Protein AF-A0A7C1Z0Y9-F1 (afdb_monomer)

Nearest PDB structures (foldseek):
  7t2r-assembly1_E  TM=9.359E-01  e=1.309E-14  Acetomicrobium mobile
  5xfa-assembly1_C  TM=9.443E-01  e=2.206E-13  Hydrogenophilus thermoluteolus
  5odi-assembly1_E  TM=5.788E-01  e=9.845E-19  Methanothermococcus thermolithotrophicus DSM 2095
  2jcg-assembly1_A-2  TM=4.518E-01  e=1.278E+00  Priestia megaterium
  7e5w-assembly2_C  TM=3.798E-01  e=9.861E+00  Staphylococcus aureus subsp. aureus N315

Sequence (345 aa):
MPIKVAFMQLSSCWGCHQSLLNAHLDLLPILQELDIVYWPAVVDLKRKSLEERKKGEILVGFLEGVARTKQDTENIKLMREKCSIIVAIGACSCYGSVAGLANLYDMEELIKRKFFEAESITTEDPKKPDVNLPDFEEFIVNVKNIVDVDVFIPGCPPTTNNIIAAITYLLTLVGEGPKSLNKEKTVCNSCNLNAEGCFLDSGSLCYGSVTAAGCTTMCPNDGDYCYGCFKPTNKLGEKTEKLKEIINTIALLSPDQAASLQHFLDLYLGVSNITNFYFRGDLIQRLAYEPNSFNLKEIQTDQGLRFALEVSPTGIESLDDLIGSILYLLKDDPNFKYSLSLIHI

Radius of gyration: 24.49 Å; Cα contacts (8 Å, |Δi|>4): 601; chains: 1; bounding box: 60×45×79 Å

Structure (mmCIF, N/CA/C/O backbone):
data_AF-A0A7C1Z0Y9-F1
#
_entry.id   AF-A0A7C1Z0Y9-F1
#
loop_
_atom_site.group_PDB
_atom_site.id
_atom_site.type_symbol
_atom_site.label_atom_id
_atom_site.label_alt_id
_atom_site.label_comp_id
_atom_site.label_asym_id
_atom_site.label_entity_id
_atom_site.label_seq_id
_atom_site.pdbx_PDB_ins_code
_atom_site.Cartn_x
_atom_site.Cartn_y
_atom_site.Cartn_z
_atom_site.occupancy
_atom_site.B_iso_or_equiv
_atom_site.auth_seq_id
_atom_site.auth_comp_id
_atom_site.auth_asym_id
_atom_site.auth_atom_id
_atom_site.pdbx_PDB_model_num
ATOM 1 N N . MET A 1 1 ? -4.294 -18.044 6.703 1.00 64.31 1 MET A N 1
ATOM 2 C CA . MET A 1 1 ? -4.158 -18.475 5.293 1.00 64.31 1 MET A CA 1
ATOM 3 C C . MET A 1 1 ? -3.088 -17.604 4.668 1.00 64.31 1 MET A C 1
ATOM 5 O O . MET A 1 1 ? -3.102 -16.420 4.992 1.00 64.31 1 MET A O 1
ATOM 9 N N . PRO A 1 2 ? -2.197 -18.154 3.828 1.00 81.69 2 PRO A N 1
ATOM 10 C CA . PRO A 1 2 ? -1.176 -17.364 3.149 1.00 81.69 2 PRO A CA 1
ATOM 11 C C . PRO A 1 2 ? -1.809 -16.252 2.310 1.00 81.69 2 PRO A C 1
ATOM 13 O O . PRO A 1 2 ? -2.884 -16.424 1.727 1.00 81.69 2 PRO A O 1
ATOM 16 N N . ILE A 1 3 ? -1.153 -15.102 2.279 1.00 88.25 3 ILE A N 1
ATOM 17 C CA . ILE A 1 3 ? -1.644 -13.884 1.646 1.00 88.25 3 ILE A CA 1
ATOM 18 C C . ILE A 1 3 ? -1.184 -13.851 0.192 1.00 88.25 3 ILE A C 1
ATOM 20 O O . ILE A 1 3 ? 0.010 -13.918 -0.089 1.00 88.25 3 ILE A O 1
ATOM 24 N N . LYS A 1 4 ? -2.134 -13.723 -0.741 1.00 93.00 4 LYS A N 1
ATOM 25 C CA . LYS A 1 4 ? -1.836 -13.632 -2.175 1.00 93.00 4 LYS A CA 1
ATOM 26 C C . LYS A 1 4 ? -1.079 -12.352 -2.498 1.00 93.00 4 LYS A C 1
ATOM 28 O O . LYS A 1 4 ? -1.623 -11.258 -2.316 1.00 93.00 4 LYS A O 1
ATOM 33 N N . VAL A 1 5 ? 0.121 -12.497 -3.053 1.00 95.12 5 VAL A N 1
ATOM 34 C CA . VAL A 1 5 ? 0.982 -11.378 -3.449 1.00 95.12 5 VAL A CA 1
ATOM 35 C C . VAL A 1 5 ? 1.526 -11.519 -4.864 1.00 95.12 5 VAL A C 1
ATOM 37 O O . VAL A 1 5 ? 1.796 -12.620 -5.344 1.00 95.12 5 VAL A O 1
ATOM 40 N N . ALA A 1 6 ? 1.719 -10.382 -5.526 1.00 97.12 6 ALA A N 1
ATOM 41 C CA . ALA A 1 6 ? 2.337 -10.302 -6.844 1.00 97.12 6 ALA A CA 1
ATOM 42 C C . ALA A 1 6 ? 3.507 -9.318 -6.842 1.00 97.12 6 ALA A C 1
ATOM 44 O O . ALA A 1 6 ? 3.409 -8.233 -6.284 1.00 97.12 6 ALA A O 1
ATOM 45 N N . PHE A 1 7 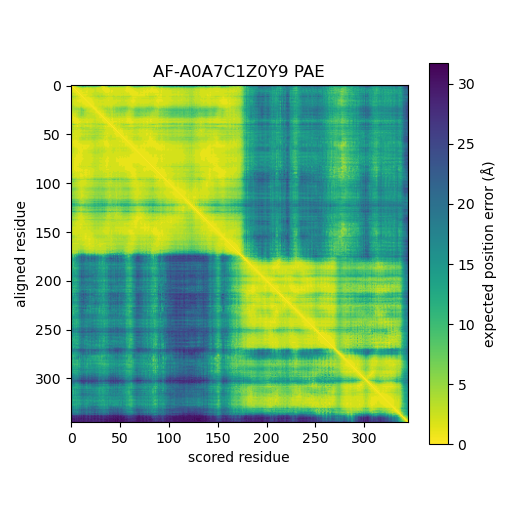? 4.590 -9.675 -7.517 1.00 96.94 7 PHE A N 1
ATOM 46 C CA . PHE A 1 7 ? 5.781 -8.866 -7.729 1.00 96.94 7 PHE A CA 1
ATOM 47 C C . PHE A 1 7 ? 5.953 -8.630 -9.229 1.00 96.94 7 PHE A C 1
ATOM 49 O O . PHE A 1 7 ? 6.114 -9.570 -10.012 1.00 96.94 7 PHE A O 1
ATOM 56 N N . MET A 1 8 ? 5.898 -7.367 -9.638 1.00 97.62 8 MET A N 1
ATOM 57 C CA . MET A 1 8 ? 6.051 -6.947 -11.025 1.00 97.62 8 MET A CA 1
ATOM 58 C C . MET A 1 8 ? 7.336 -6.140 -11.175 1.00 97.62 8 MET A C 1
ATOM 60 O O . MET A 1 8 ? 7.520 -5.097 -10.544 1.00 97.62 8 MET A O 1
ATOM 64 N N . GLN A 1 9 ? 8.197 -6.612 -12.069 1.00 96.38 9 GLN A N 1
ATOM 65 C CA . GLN A 1 9 ? 9.309 -5.838 -12.593 1.00 96.38 9 GLN A CA 1
ATOM 66 C C . GLN A 1 9 ? 8.828 -5.044 -13.812 1.00 96.38 9 GLN A C 1
ATOM 68 O O . GLN A 1 9 ? 8.304 -5.624 -14.762 1.00 96.38 9 GLN A O 1
ATOM 73 N N . LEU A 1 10 ? 9.022 -3.730 -13.771 1.00 97.06 10 LEU A N 1
ATOM 74 C CA . LEU A 1 10 ? 8.855 -2.827 -14.908 1.00 97.06 10 LEU A CA 1
ATOM 75 C C . LEU A 1 10 ? 10.236 -2.532 -15.516 1.00 97.06 10 LEU A C 1
ATOM 77 O O . LEU A 1 10 ? 11.186 -3.302 -15.354 1.00 97.06 10 LEU A O 1
ATOM 81 N N . SER A 1 11 ? 10.405 -1.376 -16.149 1.00 96.50 11 SER A N 1
ATOM 82 C CA . SER A 1 11 ? 11.734 -0.887 -16.506 1.00 96.50 11 SER A CA 1
ATOM 83 C C . SER A 1 11 ? 12.536 -0.531 -15.248 1.00 96.50 11 SER A C 1
ATOM 85 O O . SER A 1 11 ? 12.323 0.506 -14.611 1.00 96.50 11 SER A O 1
ATOM 87 N N . SER A 1 12 ? 13.449 -1.427 -14.865 1.00 95.25 12 SER A N 1
ATOM 88 C CA . SER A 1 12 ? 14.257 -1.343 -13.644 1.00 95.25 12 SER A CA 1
ATOM 89 C C . SER A 1 12 ? 15.570 -2.137 -13.746 1.00 95.25 12 SER A C 1
ATOM 91 O O . SER A 1 12 ? 15.843 -2.786 -14.755 1.00 95.25 12 SER A O 1
ATOM 93 N N . CYS A 1 13 ? 16.389 -2.092 -12.687 1.00 95.88 13 CYS A N 1
ATOM 94 C CA . CYS A 1 13 ? 17.637 -2.856 -12.561 1.00 95.88 13 CYS A CA 1
ATOM 95 C C . CYS A 1 13 ? 17.508 -4.159 -11.747 1.00 95.88 13 CYS A C 1
ATOM 97 O O . CYS A 1 13 ? 18.520 -4.808 -11.498 1.00 95.88 13 CYS A O 1
ATOM 99 N N . TRP A 1 14 ? 16.302 -4.520 -11.295 1.00 95.69 14 TRP A N 1
ATOM 100 C CA . TRP A 1 14 ? 16.011 -5.663 -10.410 1.00 95.69 14 TRP A CA 1
ATOM 101 C C . TRP A 1 14 ? 16.614 -5.585 -8.993 1.00 95.69 14 TRP A C 1
ATOM 103 O O . TRP A 1 14 ? 16.522 -6.520 -8.196 1.00 95.69 14 TRP A O 1
ATOM 113 N N . GLY A 1 15 ? 17.220 -4.450 -8.634 1.00 96.38 15 GLY A N 1
ATOM 114 C CA . GLY A 1 15 ? 17.906 -4.287 -7.354 1.00 96.38 15 GLY A CA 1
ATOM 115 C C . GLY A 1 15 ? 16.990 -4.422 -6.134 1.00 96.38 15 GLY A C 1
ATOM 116 O O . GLY A 1 15 ? 17.452 -4.860 -5.081 1.00 96.38 15 GLY A O 1
ATOM 117 N N . CYS A 1 16 ? 15.700 -4.079 -6.241 1.00 95.38 16 CYS A N 1
ATOM 118 C CA . CYS A 1 16 ? 14.789 -4.149 -5.093 1.00 95.38 16 CYS A CA 1
ATOM 119 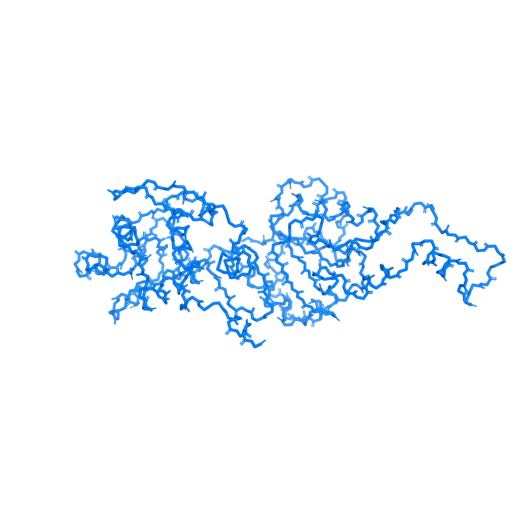C C . CYS A 1 16 ? 14.368 -5.594 -4.811 1.00 95.38 16 CYS A C 1
ATOM 121 O O . CYS A 1 16 ? 14.394 -6.016 -3.655 1.00 95.38 16 CYS A O 1
ATOM 123 N N . HIS A 1 17 ? 14.087 -6.375 -5.858 1.00 95.31 17 HIS A N 1
ATOM 124 C CA . HIS A 1 17 ? 13.890 -7.820 -5.737 1.00 95.31 17 HIS A CA 1
ATOM 125 C C . HIS A 1 17 ? 15.143 -8.523 -5.185 1.00 95.31 17 HIS A C 1
ATOM 127 O O . HIS A 1 17 ? 15.023 -9.342 -4.275 1.00 95.31 17 HIS A O 1
ATOM 133 N N . GLN A 1 18 ? 16.349 -8.164 -5.648 1.00 95.62 18 GLN A N 1
ATOM 134 C CA . GLN A 1 18 ? 17.591 -8.715 -5.083 1.00 95.62 18 GLN A CA 1
ATOM 135 C C . GLN A 1 18 ? 17.749 -8.366 -3.597 1.00 95.62 18 GLN A C 1
ATOM 137 O O . GLN A 1 18 ? 18.142 -9.217 -2.805 1.00 95.62 18 GLN A O 1
ATOM 142 N N . SER A 1 19 ? 17.420 -7.135 -3.197 1.00 94.06 19 SER A N 1
ATOM 143 C CA . SER A 1 19 ? 17.488 -6.721 -1.791 1.00 94.06 19 SER A CA 1
ATOM 144 C C . SER A 1 19 ? 16.532 -7.517 -0.892 1.00 94.06 19 SER A C 1
ATOM 146 O O . SER A 1 19 ? 16.905 -7.870 0.227 1.00 94.06 19 SER A O 1
ATOM 148 N N . LEU A 1 20 ? 15.343 -7.880 -1.390 1.00 91.88 20 LEU A N 1
ATOM 149 C CA . LEU A 1 20 ? 14.441 -8.808 -0.698 1.00 91.88 20 LEU A CA 1
ATOM 150 C C . LEU A 1 20 ? 15.075 -10.201 -0.542 1.00 91.88 20 LEU A C 1
ATOM 152 O O . LEU A 1 20 ? 15.057 -10.767 0.547 1.00 91.88 20 LEU A O 1
ATOM 156 N N . LEU A 1 21 ? 15.682 -10.740 -1.601 1.00 92.12 21 LEU A N 1
ATOM 157 C CA . LEU A 1 21 ? 16.326 -12.061 -1.570 1.00 92.12 21 LEU A CA 1
ATOM 158 C C . LEU A 1 21 ? 17.603 -12.105 -0.712 1.00 92.12 21 LEU A C 1
ATOM 160 O O . LEU A 1 21 ? 17.963 -13.166 -0.200 1.00 92.12 21 LEU A O 1
ATOM 164 N N . ASN A 1 22 ? 18.255 -10.961 -0.491 1.00 92.75 22 ASN A N 1
ATOM 165 C CA . ASN A 1 22 ? 19.389 -10.833 0.430 1.00 92.75 22 ASN A CA 1
ATOM 166 C C . ASN A 1 22 ? 19.005 -11.057 1.905 1.00 92.75 22 ASN A C 1
ATOM 168 O O . ASN A 1 22 ? 19.892 -11.142 2.748 1.00 92.75 22 ASN A O 1
ATOM 172 N N . ALA A 1 23 ? 17.714 -11.201 2.233 1.00 87.88 23 ALA A N 1
ATOM 173 C CA . ALA A 1 23 ? 17.291 -11.693 3.548 1.00 87.88 23 ALA A CA 1
ATOM 174 C C . ALA A 1 23 ? 17.696 -13.159 3.783 1.00 87.88 23 ALA A C 1
ATOM 176 O O . ALA A 1 23 ? 17.695 -13.620 4.920 1.00 87.88 23 ALA A O 1
ATOM 177 N N . HIS A 1 24 ? 18.073 -13.900 2.735 1.00 89.69 24 HIS A N 1
ATOM 178 C CA . HIS A 1 24 ? 18.555 -15.275 2.842 1.00 89.69 24 HIS A CA 1
ATOM 179 C C . HIS A 1 24 ? 17.603 -16.158 3.674 1.00 89.69 24 HIS A C 1
ATOM 181 O O . HIS A 1 24 ? 16.448 -16.349 3.296 1.00 89.69 24 HIS A O 1
ATOM 187 N N . LEU A 1 25 ? 18.071 -16.705 4.799 1.00 86.19 25 LEU A N 1
ATOM 188 C CA . LEU A 1 25 ? 17.276 -17.570 5.673 1.00 86.19 25 LEU A CA 1
ATOM 189 C C . LEU A 1 25 ? 16.208 -16.801 6.463 1.00 86.19 25 LEU A C 1
ATOM 191 O O . LEU A 1 25 ? 15.177 -17.385 6.792 1.00 86.19 25 LEU A O 1
ATOM 195 N N . ASP A 1 26 ? 16.398 -15.499 6.687 1.00 79.12 26 ASP A N 1
ATOM 196 C CA . ASP A 1 26 ? 15.429 -14.647 7.388 1.00 79.12 26 ASP A CA 1
ATOM 197 C C . ASP A 1 26 ? 14.166 -14.401 6.547 1.00 79.12 26 ASP A C 1
ATOM 199 O O . ASP A 1 26 ? 13.144 -13.952 7.062 1.00 79.12 26 ASP A O 1
ATOM 203 N N . LEU A 1 27 ? 14.202 -14.744 5.253 1.00 85.88 27 LEU A N 1
ATOM 204 C CA . LEU A 1 27 ? 13.042 -14.688 4.368 1.00 85.88 27 LEU A CA 1
ATOM 205 C C . LEU A 1 27 ? 12.089 -15.882 4.566 1.00 85.88 27 LEU A C 1
ATOM 207 O O . LEU A 1 27 ? 10.902 -15.772 4.262 1.00 85.88 27 LEU A O 1
ATOM 211 N N . LEU A 1 28 ? 12.575 -17.017 5.091 1.00 84.81 28 LEU A N 1
ATOM 212 C CA . LEU A 1 28 ? 11.791 -18.255 5.211 1.00 84.81 28 LEU A CA 1
ATOM 213 C C . LEU A 1 28 ? 10.499 -18.101 6.030 1.00 84.81 28 LEU A C 1
ATOM 215 O O . LEU A 1 28 ? 9.468 -18.583 5.556 1.00 84.81 28 LEU A O 1
ATOM 219 N N . PRO A 1 29 ? 10.495 -17.433 7.204 1.00 80.88 29 PRO A N 1
ATOM 220 C CA . PRO A 1 29 ? 9.266 -17.244 7.975 1.00 80.88 29 PRO A CA 1
ATOM 221 C C . PRO A 1 29 ? 8.223 -16.417 7.218 1.00 80.88 29 PRO A C 1
ATOM 223 O O . PRO A 1 29 ? 7.031 -16.647 7.365 1.00 80.88 29 PRO A O 1
ATOM 226 N N . ILE A 1 30 ? 8.666 -15.480 6.379 1.00 82.62 30 ILE A N 1
ATOM 227 C CA . ILE A 1 30 ? 7.781 -14.586 5.628 1.00 82.62 30 ILE A CA 1
ATOM 228 C C . ILE A 1 30 ? 7.205 -15.306 4.415 1.00 82.62 30 ILE A C 1
ATOM 230 O O . ILE A 1 30 ? 6.014 -15.191 4.155 1.00 82.62 30 ILE A O 1
ATOM 234 N N . LEU A 1 31 ? 8.010 -16.095 3.696 1.00 85.50 31 LEU A N 1
ATOM 235 C CA . LEU A 1 31 ? 7.537 -16.842 2.524 1.00 85.50 31 LEU A CA 1
ATOM 236 C C . LEU A 1 31 ? 6.402 -17.810 2.860 1.00 85.50 31 LEU A C 1
ATOM 238 O O . LEU A 1 31 ? 5.538 -18.029 2.021 1.00 85.50 31 LEU A O 1
ATOM 242 N N . GLN A 1 32 ? 6.376 -18.364 4.074 1.00 85.50 32 GLN A N 1
ATOM 243 C CA . GLN A 1 32 ? 5.287 -19.243 4.518 1.00 85.50 32 GLN A CA 1
ATOM 244 C C . GLN A 1 32 ? 3.946 -18.508 4.655 1.00 85.50 32 GLN A C 1
ATOM 246 O O . GLN A 1 32 ? 2.888 -19.115 4.489 1.00 85.50 32 GLN A O 1
ATOM 251 N N . GLU A 1 33 ? 3.990 -17.202 4.910 1.00 85.50 33 GLU A N 1
ATOM 252 C CA . GLU A 1 33 ? 2.810 -16.346 5.020 1.00 85.50 33 GLU A CA 1
ATOM 253 C C . GLU A 1 33 ? 2.372 -15.771 3.663 1.00 85.50 33 GLU A C 1
ATOM 255 O O . GLU A 1 33 ? 1.321 -15.135 3.582 1.00 85.50 33 GLU A O 1
ATOM 260 N N . LEU A 1 34 ? 3.135 -15.997 2.585 1.00 89.00 34 LEU A N 1
ATOM 261 C CA . LEU A 1 34 ? 2.890 -15.439 1.254 1.00 89.00 34 LEU A CA 1
ATOM 262 C C . LEU A 1 34 ? 2.516 -16.524 0.234 1.00 89.00 34 LEU A C 1
ATOM 264 O O . LEU A 1 34 ? 3.273 -17.455 -0.023 1.00 89.00 34 LEU A O 1
ATOM 268 N N . ASP A 1 35 ? 1.376 -16.352 -0.431 1.00 92.69 35 ASP A N 1
ATOM 269 C CA . ASP A 1 35 ? 1.037 -17.060 -1.670 1.00 92.69 35 ASP A CA 1
ATOM 270 C C . ASP A 1 35 ? 1.506 -16.211 -2.864 1.00 92.69 35 ASP A C 1
ATOM 272 O O . ASP A 1 35 ? 0.834 -15.265 -3.284 1.00 92.69 35 ASP A O 1
ATOM 276 N N . ILE A 1 36 ? 2.709 -16.491 -3.373 1.00 94.94 36 ILE A N 1
ATOM 277 C CA . ILE A 1 36 ? 3.313 -15.735 -4.480 1.00 94.94 36 ILE A CA 1
ATOM 278 C C . ILE A 1 36 ? 2.674 -16.175 -5.798 1.00 94.94 36 ILE A C 1
ATOM 280 O O . ILE A 1 36 ? 3.045 -17.180 -6.405 1.00 94.94 36 ILE A O 1
ATOM 284 N N . VAL A 1 37 ? 1.727 -15.370 -6.270 1.00 96.06 37 VAL A N 1
ATOM 285 C CA . VAL A 1 37 ? 0.897 -15.677 -7.440 1.00 96.06 37 VAL A CA 1
ATOM 286 C C . VAL A 1 37 ? 1.421 -15.100 -8.751 1.00 96.06 37 VAL A C 1
ATOM 288 O O . VAL A 1 37 ? 0.898 -15.427 -9.818 1.00 96.06 37 VAL A O 1
ATOM 291 N N . TYR A 1 38 ? 2.424 -14.230 -8.683 1.00 97.44 38 TYR A N 1
ATOM 292 C CA . TYR A 1 38 ? 3.125 -13.695 -9.843 1.00 97.44 38 TYR A CA 1
ATOM 293 C C . TYR A 1 38 ? 4.461 -13.108 -9.393 1.00 97.44 38 TYR A C 1
ATOM 295 O O . TYR A 1 38 ? 4.484 -12.207 -8.566 1.00 97.44 38 TYR A O 1
ATOM 303 N N . TRP A 1 39 ? 5.569 -13.621 -9.916 1.00 96.44 39 TRP A N 1
ATOM 304 C CA . TRP A 1 39 ? 6.907 -13.054 -9.751 1.00 96.44 39 TRP A CA 1
ATOM 305 C C . TRP A 1 39 ? 7.789 -13.664 -10.845 1.00 96.44 39 TRP A C 1
ATOM 307 O O . TRP A 1 39 ? 8.318 -14.757 -10.649 1.00 96.44 39 TRP A O 1
ATOM 317 N N . PRO A 1 40 ? 7.934 -13.011 -12.013 1.00 91.06 40 PRO A N 1
ATOM 318 C CA . PRO A 1 40 ? 8.465 -13.655 -13.221 1.00 91.06 40 PRO A CA 1
ATOM 319 C C . PRO A 1 40 ? 9.848 -14.304 -13.086 1.00 91.06 40 PRO A C 1
ATOM 321 O O . PRO A 1 40 ? 10.161 -15.224 -13.834 1.00 91.06 40 PRO A O 1
ATOM 324 N N . ALA A 1 41 ? 10.672 -13.820 -12.153 1.00 88.44 41 ALA A N 1
ATOM 325 C CA . ALA A 1 41 ? 12.012 -14.340 -11.893 1.00 88.44 41 ALA A CA 1
ATOM 326 C C . ALA A 1 41 ? 12.048 -15.521 -10.902 1.00 88.44 41 ALA A C 1
ATOM 328 O O . ALA A 1 41 ? 13.085 -16.165 -10.776 1.00 88.44 41 ALA A O 1
ATOM 329 N N . VAL A 1 42 ? 10.956 -15.784 -10.176 1.00 92.56 42 VAL A N 1
ATOM 330 C CA . VAL A 1 42 ? 10.918 -16.741 -9.053 1.00 92.56 42 VAL A CA 1
ATOM 331 C C . VAL A 1 42 ? 9.888 -17.847 -9.263 1.00 92.56 42 VAL A C 1
ATOM 333 O O . VAL A 1 42 ? 10.143 -18.990 -8.896 1.00 92.56 42 VAL A O 1
ATOM 336 N N . VAL A 1 43 ? 8.737 -17.537 -9.864 1.00 94.06 43 VAL A N 1
ATOM 337 C CA . VAL A 1 43 ? 7.678 -18.514 -10.156 1.00 94.06 43 VAL A CA 1
ATOM 338 C C . VAL A 1 43 ? 7.389 -18.570 -11.653 1.00 94.06 43 VAL A C 1
ATOM 340 O O . VAL A 1 43 ? 7.461 -17.565 -12.357 1.00 94.06 43 VAL A O 1
ATOM 343 N N . ASP A 1 44 ? 6.988 -19.742 -12.147 1.00 94.06 44 ASP A N 1
ATOM 344 C CA . ASP A 1 44 ? 6.757 -19.970 -13.582 1.00 94.06 44 ASP A CA 1
ATOM 345 C C . ASP A 1 44 ? 5.444 -19.386 -14.128 1.00 94.06 44 ASP A C 1
ATOM 347 O O . ASP A 1 44 ? 5.171 -19.465 -15.331 1.00 94.06 44 ASP A O 1
ATOM 351 N N . LEU A 1 45 ? 4.642 -18.757 -13.267 1.00 94.00 45 LEU A N 1
ATOM 352 C CA . LEU A 1 45 ? 3.389 -18.100 -13.622 1.00 94.00 45 LEU A CA 1
ATOM 353 C C . LEU A 1 45 ? 3.647 -16.914 -14.569 1.00 94.00 45 LEU A C 1
ATOM 355 O O . LEU A 1 45 ? 4.360 -15.967 -14.245 1.00 94.00 45 LEU A O 1
ATOM 359 N N . LYS A 1 46 ? 3.077 -16.982 -15.778 1.00 93.69 46 LYS A N 1
ATOM 360 C CA . LYS A 1 46 ? 3.273 -15.982 -16.847 1.00 93.69 46 LYS A CA 1
ATOM 361 C C . LYS A 1 46 ? 2.227 -14.870 -16.782 1.00 93.69 46 LYS A C 1
ATOM 363 O O . LYS A 1 46 ? 1.208 -15.024 -16.114 1.00 93.69 46 LYS A O 1
ATOM 368 N N . ARG A 1 47 ? 2.422 -13.781 -17.538 1.00 94.06 47 ARG A N 1
ATOM 369 C CA . ARG A 1 47 ? 1.505 -12.618 -17.577 1.00 94.06 47 ARG A CA 1
ATOM 370 C C . ARG A 1 47 ? 0.033 -13.007 -17.762 1.00 94.06 47 ARG A C 1
ATOM 372 O O . ARG A 1 47 ? -0.819 -12.496 -17.049 1.00 94.06 47 ARG A O 1
ATOM 379 N N . LYS A 1 48 ? -0.257 -13.996 -18.613 1.00 95.19 48 LYS A N 1
ATOM 380 C CA . LYS A 1 48 ? -1.619 -14.516 -18.818 1.00 95.19 48 LYS A CA 1
ATOM 381 C C . LYS A 1 48 ? -2.287 -15.011 -17.524 1.00 95.19 48 LYS A C 1
ATOM 383 O O . LYS A 1 48 ? -3.463 -14.761 -17.302 1.00 95.19 48 LYS A O 1
ATOM 388 N N . SER A 1 49 ? -1.524 -15.641 -16.628 1.00 94.38 49 SER A N 1
ATOM 389 C CA . SER A 1 49 ? -2.042 -16.086 -15.325 1.00 94.38 49 SER A CA 1
ATOM 390 C C . SER A 1 49 ? -2.407 -14.926 -14.393 1.00 94.38 49 SER A C 1
ATOM 392 O O . SER A 1 49 ? -3.216 -15.106 -13.489 1.00 94.38 49 SER A O 1
ATOM 394 N N . LEU A 1 50 ? -1.824 -13.740 -14.599 1.00 94.94 50 LEU A N 1
ATOM 395 C CA . LEU A 1 50 ? -2.206 -12.518 -13.897 1.00 94.94 50 LEU A CA 1
ATOM 396 C C . LEU A 1 50 ? -3.474 -11.909 -14.518 1.00 94.94 50 LEU A C 1
ATOM 398 O O . LEU A 1 50 ? -4.365 -11.482 -13.792 1.00 94.94 50 LEU A O 1
ATOM 402 N N . GLU A 1 51 ? -3.585 -11.913 -15.849 1.00 96.56 51 GLU A N 1
ATOM 403 C CA . GLU A 1 51 ? -4.754 -11.410 -16.592 1.00 96.56 51 GLU A CA 1
ATOM 404 C C . GLU A 1 51 ? -6.047 -12.169 -16.257 1.00 96.56 51 GLU A C 1
ATOM 406 O O . GLU A 1 51 ? -7.090 -11.546 -16.052 1.00 96.56 51 GLU A O 1
ATOM 411 N N . GLU A 1 52 ? -5.965 -13.500 -16.154 1.00 96.38 52 GLU A N 1
ATOM 412 C CA . GLU A 1 52 ? -7.096 -14.400 -15.877 1.00 96.38 52 GLU A CA 1
ATOM 413 C C . GLU A 1 52 ? -7.641 -14.289 -14.441 1.00 96.38 52 GLU A C 1
ATOM 415 O O . GLU A 1 52 ? -8.732 -14.786 -14.149 1.00 96.38 52 GLU A O 1
ATOM 420 N N . ARG A 1 53 ? -6.913 -13.626 -13.532 1.00 95.44 53 ARG A N 1
ATOM 421 C CA . ARG A 1 53 ? -7.357 -13.426 -12.146 1.00 95.44 53 ARG A CA 1
ATOM 422 C C . ARG A 1 53 ? -8.500 -12.430 -12.053 1.00 95.44 53 ARG A C 1
ATOM 424 O O . ARG A 1 53 ? -8.630 -11.492 -12.849 1.00 95.44 53 ARG A O 1
ATOM 431 N N . LYS A 1 54 ? -9.326 -12.608 -11.024 1.00 96.88 54 LYS A N 1
ATOM 432 C CA . LYS A 1 54 ? -10.430 -11.685 -10.747 1.00 96.88 54 LYS A CA 1
ATOM 433 C C . LYS A 1 54 ? -9.875 -10.324 -10.308 1.00 96.88 54 LYS A C 1
ATOM 435 O O . LYS A 1 54 ? -8.783 -10.222 -9.750 1.00 96.88 54 LYS A O 1
ATOM 440 N N . LYS A 1 55 ? -10.642 -9.264 -10.564 1.00 96.00 55 LYS A N 1
ATOM 441 C CA . LYS A 1 55 ? -10.337 -7.914 -10.072 1.00 96.00 55 LYS A CA 1
ATOM 442 C C . LYS A 1 55 ? -10.205 -7.939 -8.542 1.00 96.00 55 LYS A C 1
ATOM 444 O O . LYS A 1 55 ? -11.071 -8.510 -7.881 1.00 96.00 55 LYS A O 1
ATOM 449 N N . GLY A 1 56 ? -9.141 -7.340 -8.006 1.00 92.00 56 GLY A N 1
ATOM 450 C CA . GLY A 1 56 ? -8.861 -7.306 -6.562 1.00 92.00 56 GLY A CA 1
ATOM 451 C C . GLY A 1 56 ? -8.631 -8.673 -5.899 1.00 92.00 56 GLY A C 1
ATOM 452 O O . GLY A 1 56 ? -8.746 -8.785 -4.682 1.00 92.00 56 GLY A O 1
ATOM 453 N N . GLU A 1 57 ? -8.350 -9.736 -6.663 1.00 94.75 57 GLU A N 1
ATOM 454 C CA . GLU A 1 57 ? -8.107 -11.072 -6.093 1.00 94.75 57 GLU A CA 1
ATOM 455 C C . GLU A 1 57 ? -6.775 -11.159 -5.333 1.00 94.75 57 GLU A C 1
ATOM 457 O O . GLU A 1 57 ? -6.625 -11.973 -4.419 1.00 94.75 57 GLU A O 1
ATOM 462 N N . ILE A 1 58 ? -5.790 -10.355 -5.735 1.00 95.38 58 ILE A N 1
ATOM 463 C CA . ILE A 1 58 ? -4.461 -10.317 -5.127 1.00 95.38 58 ILE A CA 1
ATOM 464 C C . ILE A 1 58 ? -4.488 -9.253 -4.039 1.00 95.38 58 ILE A C 1
ATOM 466 O O . ILE A 1 58 ? -4.921 -8.128 -4.278 1.00 95.38 58 ILE A O 1
ATOM 470 N N . LEU A 1 59 ? -4.033 -9.582 -2.833 1.00 91.06 59 LEU A N 1
ATOM 471 C CA . LEU A 1 59 ? -4.112 -8.621 -1.741 1.00 91.06 59 LEU A CA 1
ATOM 472 C C . LEU A 1 59 ? -3.084 -7.504 -1.918 1.00 91.06 59 LEU A C 1
ATOM 474 O O . LEU A 1 59 ? -3.445 -6.333 -1.841 1.00 91.06 59 LEU A O 1
ATOM 478 N N . VAL A 1 60 ? -1.827 -7.865 -2.197 1.00 93.50 60 VAL A N 1
ATOM 479 C CA . VAL A 1 60 ? -0.719 -6.905 -2.307 1.00 93.50 60 VAL A CA 1
ATOM 480 C C . VAL A 1 60 ? 0.061 -7.114 -3.603 1.00 93.50 60 VAL A C 1
ATOM 482 O O . VAL A 1 60 ? 0.548 -8.208 -3.884 1.00 93.50 60 VAL A O 1
ATOM 485 N N . GLY A 1 61 ? 0.199 -6.051 -4.388 1.00 96.19 61 GLY A N 1
ATOM 486 C CA . GLY A 1 61 ? 1.022 -5.990 -5.587 1.00 96.19 61 GLY A CA 1
ATOM 487 C C . GLY A 1 61 ? 2.217 -5.064 -5.391 1.00 96.19 61 GLY A C 1
ATOM 488 O O . GLY A 1 61 ? 2.042 -3.888 -5.095 1.00 96.19 61 GLY A O 1
ATOM 489 N N . PHE A 1 62 ? 3.427 -5.567 -5.597 1.00 97.12 62 PHE A N 1
ATOM 490 C CA . PHE A 1 62 ? 4.671 -4.808 -5.538 1.00 97.12 62 PHE A CA 1
ATOM 491 C C . PHE A 1 62 ? 5.113 -4.415 -6.950 1.00 97.12 62 PHE A C 1
ATOM 493 O O . PHE A 1 62 ? 5.239 -5.268 -7.830 1.00 97.12 62 PHE A O 1
ATOM 500 N N . LEU A 1 63 ? 5.357 -3.123 -7.158 1.00 98.12 63 LEU A N 1
ATOM 501 C CA . LEU A 1 63 ? 5.829 -2.537 -8.410 1.00 98.12 63 LEU A CA 1
ATOM 502 C C . LEU A 1 63 ? 7.263 -2.022 -8.231 1.00 98.12 63 LEU A C 1
ATOM 504 O O . LEU A 1 63 ? 7.502 -1.052 -7.503 1.00 98.12 63 LEU A O 1
ATOM 508 N N . GLU A 1 64 ? 8.217 -2.650 -8.920 1.00 97.75 64 GLU A N 1
ATOM 509 C CA . GLU A 1 64 ? 9.592 -2.156 -9.033 1.00 97.75 64 GLU A CA 1
ATOM 510 C C . GLU A 1 64 ? 9.799 -1.475 -10.392 1.00 97.75 64 GLU A C 1
ATOM 512 O O . GLU A 1 64 ? 9.521 -2.068 -11.433 1.00 97.75 64 GLU A O 1
ATOM 517 N N . GLY A 1 65 ? 10.371 -0.269 -10.392 1.00 97.19 65 GLY A N 1
ATOM 518 C CA . GLY A 1 65 ? 10.763 0.430 -11.619 1.00 97.19 65 GLY A CA 1
ATOM 519 C C . GLY A 1 65 ? 9.797 1.521 -12.058 1.00 97.19 65 GLY A C 1
ATOM 520 O O . GLY A 1 65 ? 9.006 2.031 -11.272 1.00 97.19 65 GLY A O 1
ATOM 521 N N . VAL A 1 66 ? 9.903 1.907 -13.323 1.00 97.50 66 VAL A N 1
ATOM 522 C CA . VAL A 1 66 ? 9.129 2.992 -13.945 1.00 97.50 66 VAL A CA 1
ATOM 523 C C . VAL A 1 66 ? 8.481 2.521 -15.240 1.00 97.50 66 VAL A C 1
ATOM 525 O O . VAL A 1 66 ? 8.858 1.480 -15.779 1.00 97.50 66 VAL A O 1
ATOM 528 N N . ALA A 1 67 ? 7.553 3.309 -15.781 1.00 98.06 67 ALA A N 1
ATOM 529 C CA . ALA A 1 67 ? 7.064 3.088 -17.133 1.00 98.06 67 ALA A CA 1
ATOM 530 C C . ALA A 1 67 ? 7.991 3.746 -18.161 1.00 98.06 67 ALA A C 1
ATOM 532 O O . ALA A 1 67 ? 8.021 4.971 -18.283 1.00 98.06 67 ALA A O 1
ATOM 533 N N . ARG A 1 68 ? 8.757 2.927 -18.894 1.00 96.56 68 ARG A N 1
ATOM 534 C CA . ARG A 1 68 ? 9.542 3.360 -20.068 1.00 96.56 68 ARG A CA 1
ATOM 535 C C . ARG A 1 68 ? 8.909 2.898 -21.372 1.00 96.56 68 ARG A C 1
ATOM 537 O O . ARG A 1 68 ? 9.147 3.512 -22.411 1.00 96.56 68 ARG A O 1
ATOM 544 N N . THR A 1 69 ? 8.157 1.806 -21.326 1.00 96.75 69 THR A N 1
ATOM 545 C CA . THR A 1 69 ? 7.489 1.196 -22.475 1.00 96.75 69 THR A CA 1
ATOM 546 C C . THR A 1 69 ? 5.978 1.174 -22.277 1.00 96.75 69 THR A C 1
ATOM 548 O O . THR A 1 69 ? 5.492 1.183 -21.145 1.00 96.75 69 THR A O 1
ATOM 551 N N . LYS A 1 70 ? 5.221 1.083 -23.374 1.00 96.75 70 LYS A N 1
ATOM 552 C CA . LYS A 1 70 ? 3.760 0.924 -23.335 1.00 96.75 70 LYS A CA 1
ATOM 553 C C . LYS A 1 70 ? 3.353 -0.326 -22.547 1.00 96.75 70 LYS A C 1
ATOM 555 O O . LYS A 1 70 ? 2.379 -0.292 -21.800 1.00 96.75 70 LYS A O 1
ATOM 560 N N . GLN A 1 71 ? 4.149 -1.395 -22.633 1.00 97.12 71 GLN A N 1
ATOM 561 C CA . GLN A 1 71 ? 3.924 -2.618 -21.863 1.00 97.12 71 GLN A CA 1
ATOM 562 C C . GLN A 1 71 ? 4.110 -2.408 -20.353 1.00 97.12 71 GLN A C 1
ATOM 564 O O . GLN A 1 71 ? 3.362 -2.996 -19.575 1.00 97.12 71 GLN A O 1
ATOM 569 N N . ASP A 1 72 ? 5.042 -1.551 -19.918 1.00 98.19 72 ASP A N 1
ATOM 570 C CA . ASP A 1 72 ? 5.153 -1.188 -18.499 1.00 98.19 72 ASP A CA 1
ATOM 571 C C . ASP A 1 72 ? 3.875 -0.494 -18.014 1.00 98.19 72 ASP A C 1
ATOM 573 O O . ASP A 1 72 ? 3.324 -0.864 -16.979 1.00 98.19 72 ASP A O 1
ATOM 577 N N . THR A 1 73 ? 3.359 0.471 -18.781 1.00 98.44 73 THR A N 1
ATOM 578 C CA . THR A 1 73 ? 2.112 1.181 -18.455 1.00 98.44 73 THR A CA 1
ATOM 579 C C . THR A 1 73 ? 0.917 0.232 -18.384 1.00 98.44 73 THR A C 1
ATOM 581 O O . THR A 1 73 ? 0.110 0.316 -17.454 1.00 98.44 73 THR A O 1
ATOM 584 N N . GLU A 1 74 ? 0.808 -0.705 -19.327 1.00 98.12 74 GLU A N 1
ATOM 585 C CA . GLU A 1 74 ? -0.201 -1.766 -19.278 1.00 98.12 74 GLU A CA 1
ATOM 586 C C . GLU A 1 74 ? -0.049 -2.643 -18.033 1.00 98.12 74 GLU A C 1
ATOM 588 O O . GLU A 1 74 ? -1.036 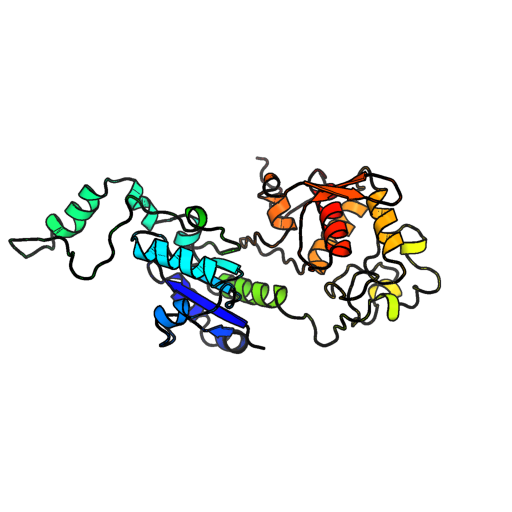-2.925 -17.358 1.00 98.12 74 GLU A O 1
ATOM 593 N N . ASN A 1 75 ? 1.178 -3.052 -17.701 1.00 98.25 75 ASN A N 1
ATOM 594 C CA . ASN A 1 75 ? 1.453 -3.895 -16.541 1.00 98.25 75 ASN A CA 1
ATOM 595 C C . ASN A 1 75 ? 1.141 -3.181 -15.220 1.00 98.25 75 ASN A C 1
ATOM 597 O O . ASN A 1 75 ? 0.616 -3.813 -14.306 1.00 98.25 75 ASN A O 1
ATOM 601 N N . ILE A 1 76 ? 1.396 -1.873 -15.121 1.00 98.56 76 ILE A N 1
ATOM 602 C CA . ILE A 1 76 ? 1.014 -1.058 -13.959 1.00 98.56 76 ILE A CA 1
ATOM 603 C C . ILE A 1 76 ? -0.510 -1.041 -13.794 1.00 98.56 76 ILE A C 1
ATOM 605 O O . ILE A 1 76 ? -1.018 -1.308 -12.703 1.00 98.56 76 ILE A O 1
ATOM 609 N N . LYS A 1 77 ? -1.250 -0.775 -14.879 1.00 98.44 77 LYS A N 1
ATOM 610 C CA . LYS A 1 77 ? -2.723 -0.768 -14.864 1.00 98.44 77 LYS A CA 1
ATOM 611 C C . LYS A 1 77 ? -3.289 -2.146 -14.525 1.00 98.44 77 LYS A C 1
ATOM 613 O O . LYS A 1 77 ? -4.189 -2.244 -13.694 1.00 98.44 77 LYS A O 1
ATOM 618 N N . LEU A 1 78 ? -2.718 -3.203 -15.105 1.00 98.44 78 LEU A N 1
ATOM 619 C CA . LEU A 1 78 ? -3.089 -4.585 -14.817 1.00 98.44 78 LEU A CA 1
ATOM 620 C C . LEU A 1 78 ? -2.864 -4.915 -13.338 1.00 98.44 78 LEU A C 1
ATOM 622 O O . LEU A 1 78 ? -3.768 -5.417 -12.678 1.00 98.44 78 LEU A O 1
ATOM 626 N N . MET A 1 79 ? -1.693 -4.585 -12.789 1.00 98.31 79 MET A N 1
ATOM 627 C CA . MET A 1 79 ? -1.408 -4.790 -11.369 1.00 98.31 79 MET A CA 1
ATOM 628 C C . MET A 1 79 ? -2.413 -4.051 -10.487 1.00 98.31 79 MET A C 1
ATOM 630 O O . MET A 1 79 ? -2.970 -4.668 -9.584 1.00 98.31 79 MET A O 1
ATOM 634 N N . ARG A 1 80 ? -2.717 -2.778 -10.773 1.00 97.75 80 ARG A N 1
ATOM 635 C CA . ARG A 1 80 ? -3.721 -2.002 -10.021 1.00 97.75 80 ARG A CA 1
ATOM 636 C C . ARG A 1 80 ? -5.124 -2.604 -10.099 1.00 97.75 80 ARG A C 1
ATOM 638 O O . ARG A 1 80 ? -5.849 -2.542 -9.112 1.00 97.75 80 ARG A O 1
ATOM 645 N N . GLU A 1 81 ? -5.514 -3.173 -11.238 1.00 97.94 81 GLU A N 1
ATOM 646 C CA . GLU A 1 81 ? -6.803 -3.860 -11.391 1.00 97.94 81 GLU A CA 1
ATOM 647 C C . GLU A 1 81 ? -6.855 -5.156 -10.567 1.00 97.94 81 GLU A C 1
ATOM 649 O O . GLU A 1 81 ? -7.860 -5.452 -9.914 1.00 97.94 81 GLU A O 1
ATOM 654 N N . LYS A 1 82 ? -5.782 -5.953 -10.600 1.00 97.94 82 LYS A N 1
ATOM 655 C CA . LYS A 1 82 ? -5.751 -7.269 -9.944 1.00 97.94 82 LYS A CA 1
ATOM 656 C C . LYS A 1 82 ? -5.434 -7.194 -8.451 1.00 97.94 82 LYS A C 1
ATOM 658 O O . LYS A 1 82 ? -5.816 -8.116 -7.731 1.00 97.94 82 LYS A O 1
ATOM 663 N N . CYS A 1 83 ? -4.780 -6.126 -7.992 1.00 96.69 83 CYS A N 1
ATOM 664 C CA . CYS A 1 83 ? -4.327 -5.968 -6.612 1.00 96.69 83 CYS A CA 1
ATOM 665 C C . CYS A 1 83 ? -5.173 -4.967 -5.815 1.00 96.69 83 CYS A C 1
ATOM 667 O O . CYS A 1 83 ? -5.451 -3.853 -6.269 1.00 96.69 83 CYS A O 1
ATOM 669 N N . SER A 1 84 ? -5.516 -5.339 -4.584 1.00 91.12 84 SER A N 1
ATOM 670 C CA . SER A 1 84 ? -6.214 -4.465 -3.634 1.00 91.12 84 SER A CA 1
ATOM 671 C C . SER A 1 84 ? -5.300 -3.380 -3.066 1.00 91.12 84 SER A C 1
ATOM 673 O O . SER A 1 84 ? -5.745 -2.251 -2.883 1.00 91.12 84 SER A O 1
ATOM 675 N N . ILE A 1 85 ? -4.018 -3.692 -2.857 1.00 91.56 85 ILE A N 1
ATOM 676 C CA . ILE A 1 85 ? -2.984 -2.761 -2.389 1.00 91.56 85 ILE A CA 1
ATOM 677 C C . ILE A 1 85 ? -1.834 -2.746 -3.398 1.00 91.56 85 ILE A C 1
ATOM 679 O O . ILE A 1 85 ? -1.332 -3.805 -3.776 1.00 91.56 85 ILE A O 1
ATOM 683 N N . ILE A 1 86 ? -1.391 -1.561 -3.811 1.00 96.12 86 ILE A N 1
ATOM 684 C CA . ILE A 1 86 ? -0.210 -1.347 -4.650 1.00 96.12 86 ILE A CA 1
ATOM 685 C C . ILE A 1 86 ? 0.917 -0.720 -3.838 1.00 96.12 86 ILE A C 1
ATOM 687 O O . ILE A 1 86 ? 0.778 0.356 -3.260 1.00 96.12 86 ILE A O 1
ATOM 691 N N . VAL A 1 87 ? 2.067 -1.385 -3.861 1.00 95.00 87 VAL A N 1
ATOM 692 C CA . VAL A 1 87 ? 3.302 -0.973 -3.202 1.00 95.00 87 VAL A CA 1
ATOM 693 C C . VAL A 1 87 ? 4.323 -0.568 -4.259 1.00 95.00 87 VAL A C 1
ATOM 695 O O . VAL A 1 87 ? 4.786 -1.405 -5.031 1.00 95.00 87 VAL A O 1
ATOM 698 N N . ALA A 1 88 ? 4.724 0.699 -4.280 1.00 95.62 88 ALA A N 1
ATOM 699 C CA . ALA A 1 88 ? 5.914 1.135 -4.999 1.00 95.62 88 ALA A CA 1
ATOM 700 C C . ALA A 1 88 ? 7.157 0.775 -4.172 1.00 95.62 88 ALA A C 1
ATOM 702 O O . ALA A 1 88 ? 7.394 1.348 -3.106 1.00 95.62 88 ALA A O 1
ATOM 703 N N . ILE A 1 89 ? 7.941 -0.196 -4.651 1.00 95.69 89 ILE A N 1
ATOM 704 C CA . ILE A 1 89 ? 9.185 -0.622 -4.003 1.00 95.69 89 ILE A CA 1
ATOM 705 C C . ILE A 1 89 ? 10.412 -0.088 -4.753 1.00 95.69 89 ILE A C 1
ATOM 707 O O . ILE A 1 89 ? 10.699 -0.472 -5.888 1.00 95.69 89 ILE A O 1
ATOM 711 N N . GLY A 1 90 ? 11.146 0.801 -4.088 1.00 91.88 90 GLY A N 1
ATOM 712 C CA . GLY A 1 90 ? 12.376 1.410 -4.573 1.00 91.88 90 GLY A CA 1
ATOM 713 C C . GLY A 1 90 ? 12.224 2.831 -5.111 1.00 91.88 90 GLY A C 1
ATOM 714 O O . GLY A 1 90 ? 11.165 3.274 -5.544 1.00 91.88 90 GLY A O 1
ATOM 715 N N . ALA A 1 91 ? 13.336 3.567 -5.128 1.00 87.69 91 ALA A N 1
ATOM 716 C CA . ALA A 1 91 ? 13.382 4.968 -5.540 1.00 87.69 91 ALA A CA 1
ATOM 717 C C . ALA A 1 91 ? 12.876 5.187 -6.976 1.00 87.69 91 ALA A C 1
ATOM 719 O O . ALA A 1 91 ? 12.304 6.236 -7.267 1.00 87.69 91 ALA A O 1
ATOM 720 N N . CYS A 1 92 ? 13.055 4.206 -7.868 1.00 93.88 92 CYS A N 1
ATOM 721 C CA . CYS A 1 92 ? 12.530 4.265 -9.230 1.00 93.88 92 CYS A CA 1
ATOM 722 C C . CYS A 1 92 ? 10.996 4.333 -9.243 1.00 93.88 92 CYS A C 1
ATOM 724 O O . CYS A 1 92 ? 10.436 5.265 -9.814 1.00 93.88 92 CYS A O 1
ATOM 726 N N . SER A 1 93 ? 10.302 3.413 -8.571 1.00 94.88 93 SER A N 1
ATOM 727 C CA . SER A 1 93 ? 8.833 3.412 -8.554 1.00 94.88 93 SER A CA 1
ATOM 728 C C . SER A 1 93 ? 8.263 4.525 -7.682 1.00 94.88 93 SER A C 1
ATOM 730 O O . SER A 1 93 ? 7.250 5.112 -8.053 1.00 94.88 93 SER A O 1
ATOM 732 N N . CYS A 1 94 ? 8.949 4.919 -6.604 1.00 86.12 94 CYS A N 1
ATOM 733 C CA . CYS A 1 94 ? 8.516 6.042 -5.769 1.00 86.12 94 CYS A CA 1
ATOM 734 C C . CYS A 1 94 ? 8.685 7.413 -6.453 1.00 86.12 94 CYS A C 1
ATOM 736 O O . CYS A 1 94 ? 7.810 8.274 -6.338 1.00 86.12 94 CYS A O 1
ATOM 738 N N . TYR A 1 95 ? 9.808 7.635 -7.155 1.00 85.62 95 TYR A N 1
ATOM 739 C CA . TYR A 1 95 ? 10.239 8.982 -7.573 1.00 85.62 95 TYR A CA 1
ATOM 740 C C . TYR A 1 95 ? 10.811 9.085 -8.997 1.00 85.62 95 TYR A C 1
ATOM 742 O O . TYR A 1 95 ? 11.202 10.168 -9.420 1.00 85.62 95 TYR A O 1
ATOM 750 N N . GLY A 1 96 ? 10.920 7.988 -9.744 1.00 84.88 96 GLY A N 1
ATOM 751 C CA . GLY A 1 96 ? 11.555 7.939 -11.068 1.00 84.88 96 GLY A CA 1
ATOM 752 C C . GLY A 1 96 ? 13.058 7.647 -11.003 1.00 84.88 96 GLY A C 1
ATOM 753 O O . GLY A 1 96 ? 13.548 6.770 -11.714 1.00 84.88 96 GLY A O 1
ATOM 754 N N . SER A 1 97 ? 13.769 8.311 -10.081 1.00 89.38 97 SER A N 1
ATOM 755 C CA . SER A 1 97 ? 15.202 8.120 -9.792 1.00 89.38 97 SER A CA 1
ATOM 756 C C . SER A 1 97 ? 16.082 8.129 -11.059 1.00 89.38 97 SER A C 1
ATOM 758 O O . SER A 1 97 ? 15.816 8.895 -11.982 1.00 89.38 97 SER A O 1
ATOM 760 N N . VAL A 1 98 ? 17.142 7.312 -11.106 1.00 92.44 98 VAL A N 1
ATOM 761 C CA . VAL A 1 98 ? 18.164 7.294 -12.169 1.00 92.44 98 VAL A CA 1
ATOM 762 C C . VAL A 1 98 ? 17.551 7.150 -13.564 1.00 92.44 98 VAL A C 1
ATOM 764 O O . VAL A 1 98 ? 17.966 7.848 -14.483 1.00 92.44 98 VAL A O 1
ATOM 767 N N . ALA A 1 99 ? 16.531 6.300 -13.728 1.00 90.31 99 ALA A N 1
ATOM 768 C CA . ALA A 1 99 ? 15.859 6.126 -15.017 1.00 90.31 99 ALA A CA 1
ATOM 769 C C . ALA A 1 99 ? 15.152 7.411 -15.484 1.00 90.31 99 ALA A C 1
ATOM 771 O O . ALA A 1 99 ? 15.120 7.692 -16.679 1.00 90.31 99 ALA A O 1
ATOM 772 N N . GLY A 1 100 ? 14.641 8.218 -14.548 1.00 91.38 100 GLY A N 1
ATOM 773 C CA . GLY A 1 100 ? 13.984 9.494 -14.830 1.00 91.38 100 GLY A CA 1
ATOM 774 C C . GLY A 1 100 ? 14.899 10.558 -15.444 1.00 91.38 100 GLY A C 1
ATOM 775 O O . GLY A 1 100 ? 14.393 11.459 -16.106 1.00 91.38 100 GLY A O 1
ATOM 776 N N . LEU A 1 101 ? 16.228 10.437 -15.312 1.00 93.31 101 LEU A N 1
ATOM 777 C CA . LEU A 1 101 ? 17.185 11.350 -15.960 1.00 93.31 101 LEU A CA 1
ATOM 778 C C . LEU A 1 101 ? 17.086 11.320 -17.491 1.00 93.31 101 LEU A C 1
ATOM 780 O O . LEU A 1 101 ? 17.447 12.296 -18.143 1.00 93.31 101 LEU A O 1
ATOM 784 N N . ALA A 1 102 ? 16.551 10.238 -18.068 1.00 94.81 102 ALA A N 1
ATOM 785 C CA . ALA A 1 102 ? 16.267 10.160 -19.498 1.00 94.81 102 ALA A CA 1
ATOM 786 C C . ALA A 1 102 ? 15.299 11.261 -19.970 1.00 94.81 102 ALA A C 1
ATOM 788 O O . ALA A 1 102 ? 15.345 11.639 -21.130 1.00 94.81 102 ALA A O 1
ATOM 789 N N . ASN A 1 103 ? 14.468 11.819 -19.084 1.00 95.12 103 ASN A N 1
ATOM 790 C CA . ASN A 1 103 ? 13.524 12.885 -19.434 1.00 95.12 103 ASN A CA 1
ATOM 791 C C . ASN A 1 103 ? 14.193 14.252 -19.667 1.00 95.12 103 ASN A C 1
ATOM 793 O O . ASN A 1 103 ? 13.500 15.209 -19.990 1.00 95.12 103 ASN A O 1
ATOM 797 N N . LEU A 1 104 ? 15.513 14.362 -19.478 1.00 96.06 104 LEU A N 1
ATOM 798 C CA . LEU A 1 104 ? 16.292 15.561 -19.814 1.00 96.06 104 LEU A CA 1
ATOM 799 C C . LEU A 1 104 ? 16.677 15.634 -21.300 1.00 96.06 104 LEU A C 1
ATOM 801 O O . LEU A 1 104 ? 17.260 16.630 -21.716 1.00 96.06 104 LEU A O 1
ATOM 805 N N . TYR A 1 105 ? 16.390 14.582 -22.066 1.00 96.31 105 TYR A N 1
ATOM 806 C CA . TYR A 1 105 ? 16.759 14.444 -23.470 1.00 96.31 105 TYR A CA 1
ATOM 807 C C . TYR A 1 105 ? 15.552 14.035 -24.298 1.00 96.31 105 TYR A C 1
ATOM 809 O O . TYR A 1 105 ? 14.646 13.353 -23.804 1.00 96.31 105 TYR A O 1
ATOM 817 N N . ASP A 1 106 ? 15.584 14.385 -25.580 1.00 95.31 106 ASP A N 1
ATOM 818 C CA . ASP A 1 106 ? 14.555 13.945 -26.505 1.00 95.31 106 ASP A CA 1
ATOM 819 C C . ASP A 1 106 ? 14.681 12.444 -26.773 1.00 95.31 106 ASP A C 1
ATOM 821 O O . ASP A 1 106 ? 15.761 11.848 -26.829 1.00 95.31 106 ASP A O 1
ATOM 825 N N . MET A 1 107 ? 13.534 11.802 -26.964 1.00 93.19 107 MET A N 1
ATOM 826 C CA . MET A 1 107 ? 13.463 10.357 -27.148 1.00 93.19 107 MET A CA 1
ATOM 827 C C . MET A 1 107 ? 14.274 9.895 -28.374 1.00 93.19 107 MET A C 1
ATOM 829 O O . MET A 1 107 ? 14.975 8.880 -28.334 1.00 93.19 107 MET A O 1
ATOM 833 N N . GLU A 1 108 ? 14.219 10.667 -29.460 1.00 93.88 108 GLU A N 1
ATOM 834 C CA . GLU A 1 108 ? 14.986 10.408 -30.679 1.00 93.88 108 GLU A CA 1
ATOM 835 C C . GLU A 1 108 ? 16.497 10.457 -30.423 1.00 93.88 108 GLU A C 1
ATOM 837 O O . GLU A 1 108 ? 17.213 9.570 -30.890 1.00 93.88 108 GLU A O 1
ATOM 842 N N . GLU A 1 109 ? 16.975 11.412 -29.617 1.00 95.75 109 GLU A N 1
ATOM 843 C CA . GLU A 1 109 ? 18.388 11.522 -29.232 1.00 95.75 109 GLU A CA 1
ATOM 844 C C . GLU A 1 109 ? 18.843 10.303 -28.430 1.00 95.75 109 GLU A C 1
ATOM 846 O O . GLU A 1 109 ? 19.895 9.728 -28.711 1.00 95.75 109 GLU A O 1
ATOM 851 N N . LEU A 1 110 ? 18.030 9.847 -27.473 1.00 95.25 110 LEU A N 1
ATOM 852 C CA . LEU A 1 110 ? 18.335 8.656 -26.677 1.00 95.25 110 LEU A CA 1
ATOM 853 C C . LEU A 1 110 ? 18.430 7.393 -27.542 1.00 95.25 110 LEU A C 1
ATOM 855 O O . LEU A 1 110 ? 19.342 6.577 -27.364 1.00 95.25 110 LEU A O 1
ATOM 859 N N . ILE A 1 111 ? 17.503 7.221 -28.491 1.00 94.31 111 ILE A N 1
ATOM 860 C CA . ILE A 1 111 ? 17.530 6.099 -29.437 1.00 94.31 111 ILE A CA 1
ATOM 861 C C . ILE A 1 111 ? 18.760 6.178 -30.331 1.00 94.31 111 ILE A C 1
ATOM 863 O O . ILE A 1 111 ? 19.457 5.172 -30.491 1.00 94.31 111 ILE A O 1
ATOM 867 N N . LYS A 1 112 ? 19.040 7.362 -30.880 1.00 96.00 112 LYS A N 1
ATOM 868 C CA . LYS A 1 112 ? 20.201 7.608 -31.733 1.00 96.00 112 LYS A CA 1
ATOM 869 C C . LYS A 1 112 ? 21.495 7.273 -30.990 1.00 96.00 112 LYS A C 1
ATOM 871 O O . LYS A 1 112 ? 22.280 6.444 -31.457 1.00 96.00 112 LYS A O 1
ATOM 876 N N . ARG A 1 113 ? 21.642 7.792 -29.765 1.00 95.81 113 ARG A N 1
ATOM 877 C CA . ARG A 1 113 ? 22.811 7.560 -28.910 1.00 95.81 113 ARG A CA 1
ATOM 878 C C . ARG A 1 113 ? 23.033 6.082 -28.596 1.00 95.81 113 ARG A C 1
ATOM 880 O O . ARG A 1 113 ? 24.183 5.640 -28.569 1.00 95.81 113 ARG A O 1
ATOM 887 N N . LYS A 1 114 ? 21.960 5.328 -28.326 1.00 93.88 114 LYS A N 1
ATOM 888 C CA . LYS A 1 114 ? 22.035 3.916 -27.915 1.00 93.88 114 LYS A CA 1
ATOM 889 C C . LYS A 1 114 ? 22.254 2.956 -29.081 1.00 93.88 114 LYS A C 1
ATOM 891 O O . LYS A 1 114 ? 23.021 2.009 -28.936 1.00 93.88 114 LYS A O 1
ATOM 896 N N . PHE A 1 115 ? 21.545 3.154 -30.189 1.00 94.88 115 PHE A N 1
ATOM 897 C CA . PHE A 1 115 ? 21.471 2.158 -31.261 1.00 94.88 115 PHE A CA 1
ATOM 898 C C . PHE A 1 115 ? 22.271 2.523 -32.512 1.00 94.88 115 PHE A C 1
ATOM 900 O O . PHE A 1 115 ? 22.484 1.635 -33.331 1.00 94.88 115 PHE A O 1
ATOM 907 N N . PHE A 1 116 ? 22.722 3.775 -32.661 1.00 96.38 116 PHE A N 1
ATOM 908 C CA . PHE A 1 116 ? 23.390 4.248 -33.881 1.00 96.38 116 PHE A CA 1
ATOM 909 C C . PHE A 1 116 ? 24.763 4.883 -33.638 1.00 96.38 116 PHE A C 1
ATOM 911 O O . PHE A 1 116 ? 25.651 4.714 -34.464 1.00 96.38 116 PHE A O 1
ATOM 918 N N . GLU A 1 117 ? 24.958 5.594 -32.522 1.00 96.00 117 GLU A N 1
ATOM 919 C CA . GLU A 1 117 ? 26.171 6.406 -32.294 1.00 96.00 117 GLU A CA 1
ATOM 920 C C . GLU A 1 117 ? 27.129 5.843 -31.237 1.00 96.00 117 GLU A C 1
ATOM 922 O O . GLU A 1 117 ? 28.185 6.423 -30.996 1.00 96.00 117 GLU A O 1
ATOM 927 N N . ALA A 1 118 ? 26.775 4.745 -30.565 1.00 95.12 118 ALA A N 1
ATOM 928 C CA . ALA A 1 118 ? 27.656 4.161 -29.564 1.00 95.12 118 ALA A CA 1
ATOM 929 C C . ALA A 1 118 ? 28.966 3.663 -30.184 1.00 95.12 118 ALA A C 1
ATOM 931 O O . ALA A 1 118 ? 28.976 2.940 -31.173 1.00 95.12 118 ALA A O 1
ATOM 932 N N . GLU A 1 119 ? 30.079 4.015 -29.547 1.00 95.94 119 GLU A N 1
ATOM 933 C CA . GLU A 1 119 ? 31.443 3.780 -30.024 1.00 95.94 119 GLU A CA 1
ATOM 934 C C . GLU A 1 119 ? 31.774 2.285 -30.157 1.00 95.94 119 GLU A C 1
ATOM 936 O O . GLU A 1 119 ? 32.691 1.898 -30.875 1.00 95.94 119 GLU A O 1
ATOM 941 N N . SER A 1 120 ? 31.017 1.436 -29.460 1.00 95.06 120 SER A N 1
ATOM 942 C CA . SER A 1 120 ? 31.115 -0.021 -29.509 1.00 95.06 120 SER A CA 1
ATOM 943 C C . SER A 1 120 ? 30.324 -0.667 -30.653 1.00 95.06 120 SER A C 1
ATOM 945 O O . SER A 1 120 ? 30.356 -1.891 -30.787 1.00 95.06 120 SER A O 1
ATOM 947 N N . ILE A 1 121 ? 29.599 0.108 -31.465 1.00 94.50 121 ILE A N 1
ATOM 948 C CA . ILE A 1 121 ? 28.863 -0.407 -32.622 1.00 94.50 121 ILE A CA 1
ATOM 949 C C . ILE A 1 121 ? 29.863 -0.789 -33.713 1.00 94.50 121 ILE A C 1
ATOM 951 O O . ILE A 1 121 ? 30.605 0.041 -34.226 1.00 94.50 121 ILE A O 1
ATOM 955 N N . THR A 1 122 ? 29.861 -2.070 -34.076 1.00 94.00 122 THR A N 1
ATOM 956 C CA . THR A 1 122 ? 30.761 -2.641 -35.089 1.00 94.00 122 THR A CA 1
ATOM 957 C C . THR A 1 122 ? 30.081 -2.907 -36.431 1.00 94.00 122 THR A C 1
ATOM 959 O O . THR A 1 122 ? 30.756 -3.279 -37.386 1.00 94.00 122 THR A O 1
ATOM 962 N N . THR A 1 123 ? 28.754 -2.755 -36.511 1.00 93.06 123 THR A N 1
ATOM 963 C CA . THR A 1 123 ? 27.996 -2.930 -37.758 1.00 93.06 123 THR A CA 1
ATOM 964 C C . THR A 1 123 ? 28.019 -1.654 -38.592 1.00 93.06 123 THR A C 1
ATOM 966 O O . THR A 1 123 ? 27.867 -0.559 -38.058 1.00 93.06 123 THR A O 1
ATOM 969 N N . GLU A 1 124 ? 28.166 -1.805 -39.908 1.00 91.56 124 GLU A N 1
ATOM 970 C CA . GLU A 1 124 ? 28.134 -0.691 -40.865 1.00 91.56 124 GLU A CA 1
ATOM 971 C C . GLU A 1 124 ? 26.708 -0.157 -41.111 1.00 91.56 124 GLU A C 1
ATOM 973 O O . GLU A 1 124 ? 26.546 0.970 -41.567 1.00 91.56 124 GLU A O 1
ATOM 978 N N . ASP A 1 125 ? 25.674 -0.940 -40.775 1.00 93.62 125 ASP A N 1
ATOM 979 C CA . ASP A 1 125 ? 24.252 -0.582 -40.918 1.00 93.62 125 ASP A CA 1
ATOM 980 C C . ASP A 1 125 ? 23.511 -0.756 -39.573 1.00 93.62 125 ASP A C 1
ATOM 982 O O . ASP A 1 125 ? 22.798 -1.749 -39.368 1.00 93.62 125 ASP A O 1
ATOM 986 N N . PRO A 1 126 ? 23.742 0.135 -38.589 1.00 94.12 126 PRO A N 1
ATOM 987 C CA . PRO A 1 126 ? 23.065 0.080 -37.299 1.00 94.12 126 PRO A CA 1
ATOM 988 C C . PRO A 1 126 ? 21.571 0.381 -37.432 1.00 94.12 126 PRO A C 1
ATOM 990 O O . PRO A 1 126 ? 21.159 1.285 -38.157 1.00 94.12 126 PRO A O 1
ATOM 993 N N . LYS A 1 127 ? 20.745 -0.363 -36.688 1.00 93.62 127 LYS A N 1
ATOM 994 C CA . LYS A 1 127 ? 19.285 -0.214 -36.687 1.00 93.62 127 LYS A CA 1
ATOM 995 C C . LYS A 1 127 ? 18.730 -0.287 -35.276 1.00 93.62 127 LYS A C 1
ATOM 997 O O . LYS A 1 127 ? 19.211 -1.051 -34.438 1.00 93.62 127 LYS A O 1
ATOM 1002 N N . LYS A 1 128 ? 17.657 0.468 -35.039 1.00 92.19 128 LYS A N 1
ATOM 1003 C CA . LYS A 1 128 ? 16.822 0.314 -33.848 1.00 92.19 128 LYS A CA 1
ATOM 1004 C C . LYS A 1 128 ? 16.064 -1.021 -33.949 1.00 92.19 128 LYS A C 1
ATOM 1006 O O . LYS A 1 128 ? 15.383 -1.230 -34.949 1.00 92.19 128 LYS A O 1
ATOM 1011 N N . PRO A 1 129 ? 16.119 -1.889 -32.928 1.00 91.00 129 PRO A N 1
ATOM 1012 C CA . PRO A 1 129 ? 15.257 -3.064 -32.858 1.00 91.00 129 PRO A CA 1
ATOM 1013 C C . PRO A 1 129 ? 13.770 -2.679 -32.769 1.00 91.00 129 PRO A C 1
ATOM 1015 O O . PRO A 1 129 ? 13.403 -1.822 -31.961 1.00 91.00 129 PRO A O 1
ATOM 1018 N N . ASP A 1 130 ? 12.922 -3.328 -33.566 1.00 91.88 130 ASP A N 1
ATOM 1019 C CA . ASP A 1 130 ? 11.477 -3.058 -33.660 1.00 91.88 130 ASP A CA 1
ATOM 1020 C C . ASP A 1 130 ? 10.592 -4.326 -33.696 1.00 91.88 130 ASP A C 1
ATOM 1022 O O . ASP A 1 130 ? 9.387 -4.252 -33.466 1.00 91.88 130 ASP A O 1
ATOM 1026 N N . VAL A 1 131 ? 11.166 -5.510 -33.919 1.00 94.62 131 VAL A N 1
ATOM 1027 C CA . VAL A 1 131 ? 10.410 -6.771 -33.996 1.00 94.62 131 VAL A CA 1
ATOM 1028 C C . VAL A 1 131 ? 10.112 -7.339 -32.605 1.00 94.62 131 VAL A C 1
ATOM 1030 O O . VAL A 1 131 ? 11.033 -7.647 -31.851 1.00 94.62 131 VAL A O 1
ATOM 1033 N N . ASN A 1 132 ? 8.828 -7.571 -32.298 1.00 94.19 132 ASN A N 1
ATOM 1034 C CA . ASN A 1 132 ? 8.342 -8.157 -31.034 1.00 94.19 132 ASN A CA 1
ATOM 1035 C C . ASN A 1 132 ? 8.787 -7.398 -29.771 1.00 94.19 132 ASN A C 1
ATOM 1037 O O . ASN A 1 132 ? 8.951 -7.997 -28.706 1.00 94.19 132 ASN A O 1
ATOM 1041 N N . LEU A 1 133 ? 8.990 -6.086 -29.885 1.00 93.69 133 LEU A N 1
ATOM 1042 C CA . LEU A 1 133 ? 9.351 -5.220 -28.771 1.00 93.69 133 LEU A CA 1
ATOM 1043 C C . LEU A 1 133 ? 8.203 -4.260 -28.464 1.00 93.69 133 LEU A C 1
ATOM 1045 O O . LEU A 1 133 ? 7.525 -3.810 -29.387 1.00 93.69 133 LEU A O 1
ATOM 1049 N N . PRO A 1 134 ? 7.971 -3.936 -27.184 1.00 94.56 134 PRO A N 1
ATOM 1050 C CA . PRO A 1 134 ? 6.993 -2.926 -26.837 1.00 94.56 134 PRO A CA 1
ATOM 1051 C C . PRO A 1 134 ? 7.482 -1.544 -27.273 1.00 94.56 134 PRO A C 1
ATOM 1053 O O . PRO A 1 134 ? 8.673 -1.227 -27.182 1.00 94.56 134 PRO A O 1
ATOM 1056 N N . ASP A 1 135 ? 6.544 -0.700 -27.689 1.00 93.88 135 ASP A N 1
ATOM 1057 C CA . ASP A 1 135 ? 6.833 0.700 -27.974 1.00 93.88 135 ASP A CA 1
ATOM 1058 C C . ASP A 1 135 ? 7.285 1.442 -26.716 1.00 93.88 135 ASP A C 1
ATOM 1060 O O . ASP A 1 135 ? 6.928 1.094 -25.587 1.00 93.88 135 ASP A O 1
ATOM 1064 N N . PHE A 1 136 ? 8.062 2.504 -26.911 1.00 94.00 136 PHE A N 1
ATOM 1065 C CA . PHE A 1 136 ? 8.448 3.398 -25.828 1.00 94.00 136 PHE A CA 1
ATOM 1066 C C . PHE A 1 136 ? 7.293 4.328 -25.436 1.00 94.00 136 PHE A C 1
ATOM 1068 O O . PHE A 1 136 ? 6.476 4.725 -26.266 1.00 94.00 136 PHE A O 1
ATOM 1075 N N . GLU A 1 137 ? 7.257 4.715 -24.165 1.00 95.38 137 GLU A N 1
ATOM 1076 C CA . GLU A 1 137 ? 6.564 5.933 -23.754 1.00 95.38 137 GLU A CA 1
ATOM 1077 C C . GLU A 1 137 ? 7.322 7.168 -24.262 1.00 95.38 137 GLU A C 1
ATOM 1079 O O . GLU A 1 137 ? 8.537 7.111 -24.491 1.00 95.38 137 GLU A O 1
ATOM 1084 N N . GLU A 1 138 ? 6.609 8.287 -24.425 1.00 93.00 138 GLU A N 1
ATOM 1085 C CA . GLU A 1 138 ? 7.204 9.564 -24.855 1.00 93.00 138 GLU A CA 1
ATOM 1086 C C . GLU A 1 138 ? 8.298 10.013 -23.876 1.00 93.00 138 GLU A C 1
ATOM 1088 O O . GLU A 1 138 ? 9.397 10.391 -24.280 1.00 93.00 138 GLU A O 1
ATOM 1093 N N . PHE A 1 139 ? 8.031 9.859 -22.580 1.00 94.56 139 PHE A N 1
ATOM 1094 C CA . PHE A 1 139 ? 8.963 10.086 -21.482 1.00 94.56 139 PHE A CA 1
ATOM 1095 C C . PHE A 1 139 ? 8.778 9.007 -20.405 1.00 94.56 139 PHE A C 1
ATOM 1097 O O . PHE A 1 139 ? 7.795 8.269 -20.400 1.00 94.56 139 PHE A O 1
ATOM 1104 N N . ILE A 1 140 ? 9.732 8.892 -19.482 1.00 95.19 140 ILE A N 1
ATOM 1105 C CA . ILE A 1 140 ? 9.614 8.017 -18.311 1.00 95.19 140 ILE A CA 1
ATOM 1106 C C . ILE A 1 140 ? 8.484 8.532 -17.425 1.00 95.19 140 ILE A C 1
ATOM 1108 O O . ILE A 1 140 ? 8.581 9.631 -16.872 1.00 95.19 140 ILE A O 1
ATOM 1112 N N . VAL A 1 141 ? 7.457 7.711 -17.229 1.00 95.31 141 VAL A N 1
ATOM 1113 C CA . VAL A 1 141 ? 6.330 8.034 -16.353 1.00 95.31 141 VAL A CA 1
ATOM 1114 C C . VAL A 1 141 ? 6.500 7.303 -15.022 1.00 95.31 141 VAL A C 1
ATOM 1116 O O . VAL A 1 141 ? 6.765 6.098 -14.970 1.00 95.31 141 VAL A O 1
ATOM 1119 N N . ASN A 1 142 ? 6.369 8.036 -13.915 1.00 94.12 142 ASN A N 1
ATOM 1120 C CA . ASN A 1 142 ? 6.375 7.429 -12.589 1.00 94.12 142 ASN A CA 1
ATOM 1121 C C . ASN A 1 142 ? 5.066 6.662 -12.336 1.00 94.12 142 ASN A C 1
ATOM 1123 O O . ASN A 1 142 ? 3.996 7.105 -12.749 1.00 94.12 142 ASN A O 1
ATOM 1127 N N . VAL A 1 143 ? 5.149 5.550 -11.601 1.00 94.19 143 VAL A N 1
ATOM 1128 C CA . VAL A 1 143 ? 4.009 4.677 -11.280 1.00 94.19 143 VAL A CA 1
ATOM 1129 C C . VAL A 1 143 ? 2.828 5.454 -10.683 1.00 94.19 143 VAL A C 1
ATOM 1131 O O . VAL A 1 143 ? 1.693 5.248 -11.112 1.00 94.19 143 VAL A O 1
ATOM 1134 N N . LYS A 1 144 ? 3.091 6.402 -9.772 1.00 88.50 144 LYS A N 1
ATOM 1135 C CA . LYS A 1 144 ? 2.052 7.198 -9.094 1.00 88.50 144 LYS A CA 1
ATOM 1136 C C . LYS A 1 144 ? 1.281 8.146 -10.019 1.00 88.50 144 LYS A C 1
ATOM 1138 O O . LYS A 1 144 ? 0.219 8.627 -9.651 1.00 88.50 144 LYS A O 1
ATOM 1143 N N . ASN A 1 145 ? 1.822 8.428 -11.206 1.00 91.81 145 ASN A N 1
ATOM 1144 C CA . ASN A 1 145 ? 1.154 9.252 -12.214 1.00 91.81 145 ASN A CA 1
ATOM 1145 C C . ASN A 1 145 ? 0.253 8.411 -13.137 1.00 91.81 145 ASN A C 1
ATOM 1147 O O . ASN A 1 145 ? -0.465 8.974 -13.957 1.00 91.81 145 ASN A O 1
ATOM 1151 N N . ILE A 1 146 ? 0.315 7.076 -13.044 1.00 95.62 146 ILE A N 1
ATOM 1152 C CA . ILE A 1 146 ? -0.473 6.146 -13.869 1.00 95.62 146 ILE A CA 1
ATOM 1153 C C . ILE A 1 146 ? -1.609 5.531 -13.048 1.00 95.62 146 ILE A C 1
ATOM 1155 O O . ILE A 1 146 ? -2.710 5.353 -13.568 1.00 95.62 146 ILE A O 1
ATOM 1159 N N . VAL A 1 147 ? -1.343 5.186 -11.785 1.00 95.31 147 VAL A N 1
ATOM 1160 C CA . VAL A 1 147 ? -2.309 4.573 -10.862 1.00 95.31 147 VAL A CA 1
ATOM 1161 C C . VAL A 1 147 ? -2.133 5.115 -9.449 1.00 95.31 147 VAL A C 1
ATOM 1163 O O . VAL A 1 147 ? -1.037 5.530 -9.073 1.00 95.31 147 VAL A O 1
ATOM 1166 N N . ASP A 1 148 ? -3.189 5.020 -8.641 1.00 90.44 148 ASP A N 1
ATOM 1167 C CA . ASP A 1 148 ? -3.089 5.237 -7.200 1.00 90.44 148 ASP A CA 1
ATOM 1168 C C . ASP A 1 148 ? -2.198 4.167 -6.557 1.00 90.44 148 ASP A C 1
ATOM 1170 O O . ASP A 1 148 ? -2.485 2.962 -6.612 1.00 90.44 148 ASP A O 1
ATOM 1174 N N . VAL A 1 149 ? -1.109 4.634 -5.949 1.00 88.50 149 VAL A N 1
ATOM 1175 C CA . VAL A 1 149 ? -0.173 3.831 -5.162 1.00 88.50 149 VAL A CA 1
ATOM 1176 C C . VAL A 1 149 ? -0.543 3.967 -3.691 1.00 88.50 149 VAL A C 1
ATOM 1178 O O . VAL A 1 149 ? -0.684 5.078 -3.180 1.00 88.50 149 VAL A O 1
ATOM 1181 N N . ASP A 1 150 ? -0.681 2.832 -3.014 1.00 87.44 150 ASP A N 1
ATOM 1182 C CA . ASP A 1 150 ? -1.092 2.789 -1.615 1.00 87.44 150 ASP A CA 1
ATOM 1183 C C . ASP A 1 150 ? 0.106 2.857 -0.674 1.00 87.44 150 ASP A C 1
ATOM 1185 O O . ASP A 1 150 ? 0.005 3.449 0.387 1.00 87.44 150 ASP A O 1
ATOM 1189 N N . VAL A 1 151 ? 1.244 2.261 -1.027 1.00 87.62 151 VAL A N 1
ATOM 1190 C CA . VAL A 1 151 ? 2.424 2.192 -0.152 1.00 87.62 151 VAL A CA 1
ATOM 1191 C C . VAL A 1 151 ? 3.677 2.591 -0.914 1.00 87.62 151 VAL A C 1
ATOM 1193 O O . VAL A 1 151 ? 3.875 2.161 -2.049 1.00 87.62 151 VAL A O 1
ATOM 1196 N N . PHE A 1 152 ? 4.568 3.336 -0.267 1.00 84.88 152 PHE A N 1
ATOM 1197 C CA . PHE A 1 152 ? 5.872 3.701 -0.812 1.00 84.88 152 PHE A CA 1
ATOM 1198 C C . PHE A 1 152 ? 6.989 3.197 0.102 1.00 84.88 152 PHE A C 1
ATOM 1200 O O . PHE A 1 152 ? 7.034 3.524 1.288 1.00 84.88 152 PHE A O 1
ATOM 1207 N N . ILE A 1 153 ? 7.917 2.428 -0.474 1.00 89.00 153 ILE A N 1
ATOM 1208 C CA . ILE A 1 153 ? 9.119 1.921 0.199 1.00 89.00 153 ILE A CA 1
ATOM 1209 C C . ILE A 1 153 ? 10.347 2.490 -0.533 1.00 89.00 153 ILE A C 1
ATOM 1211 O O . ILE A 1 153 ? 10.787 1.920 -1.535 1.00 89.00 153 ILE A O 1
ATOM 1215 N N . PRO A 1 154 ? 10.901 3.635 -0.096 1.00 83.56 154 PRO A N 1
ATOM 1216 C CA . PRO A 1 154 ? 12.009 4.302 -0.771 1.00 83.56 154 PRO A CA 1
ATOM 1217 C C . PRO A 1 154 ? 13.367 3.612 -0.540 1.00 83.56 154 PRO A C 1
ATOM 1219 O O . PRO A 1 154 ? 13.581 2.903 0.441 1.00 83.56 154 PRO A O 1
ATOM 1222 N N . GLY A 1 155 ? 14.309 3.864 -1.457 1.00 81.94 155 GLY A N 1
ATOM 1223 C CA . GLY A 1 155 ? 15.691 3.357 -1.435 1.00 81.94 155 GLY A CA 1
ATOM 1224 C C . GLY A 1 155 ? 16.129 2.791 -2.792 1.00 81.94 155 GLY A C 1
ATOM 1225 O O . GLY A 1 155 ? 15.291 2.358 -3.574 1.00 81.94 155 GLY A O 1
ATOM 1226 N N . CYS A 1 156 ? 17.425 2.797 -3.116 1.00 90.50 156 CYS A N 1
ATOM 1227 C CA . CYS A 1 156 ? 17.931 2.356 -4.428 1.00 90.50 156 CYS A CA 1
ATOM 1228 C C . CYS A 1 156 ? 19.045 1.286 -4.317 1.00 90.50 156 CYS A C 1
ATOM 1230 O O . CYS A 1 156 ? 20.200 1.591 -4.619 1.00 90.50 156 CYS A O 1
ATOM 1232 N N . PRO A 1 157 ? 18.724 0.039 -3.913 1.00 93.56 157 PRO A N 1
ATOM 1233 C CA . PRO A 1 157 ? 17.409 -0.434 -3.468 1.00 93.56 157 PRO A CA 1
ATOM 1234 C C . PRO A 1 157 ? 17.135 -0.097 -1.990 1.00 93.56 157 PRO A C 1
ATOM 1236 O O . PRO A 1 157 ? 18.054 0.302 -1.270 1.00 93.56 157 PRO A O 1
ATOM 1239 N N . PRO A 1 158 ? 15.887 -0.226 -1.505 1.00 88.94 158 PRO A N 1
ATOM 1240 C CA . PRO A 1 158 ? 15.619 -0.204 -0.070 1.00 88.94 158 PRO A CA 1
ATOM 1241 C C . PRO A 1 158 ? 16.428 -1.311 0.613 1.00 88.94 158 PRO A C 1
ATOM 1243 O O . PRO A 1 158 ? 16.670 -2.356 0.007 1.00 88.94 158 PRO A O 1
ATOM 1246 N N . THR A 1 159 ? 16.871 -1.101 1.853 1.00 86.75 159 THR A N 1
ATOM 1247 C CA . THR A 1 159 ? 17.634 -2.130 2.576 1.00 86.75 159 THR A CA 1
ATOM 1248 C C . THR A 1 159 ? 16.763 -3.356 2.839 1.00 86.75 159 THR A C 1
ATOM 1250 O O . THR A 1 159 ? 15.550 -3.237 3.019 1.00 86.75 159 THR A O 1
ATOM 1253 N N . THR A 1 160 ? 17.381 -4.533 2.913 1.00 88.31 160 THR A N 1
ATOM 1254 C CA . THR A 1 160 ? 16.695 -5.795 3.219 1.00 88.31 160 THR A CA 1
ATOM 1255 C C . THR A 1 160 ? 15.828 -5.677 4.473 1.00 88.31 160 THR A C 1
ATOM 1257 O O . THR A 1 160 ? 14.641 -5.979 4.422 1.00 88.31 160 THR A O 1
ATOM 1260 N N . ASN A 1 161 ? 16.373 -5.130 5.564 1.00 81.69 161 ASN A N 1
ATOM 1261 C CA . ASN A 1 161 ? 15.632 -4.943 6.814 1.00 81.69 161 ASN A CA 1
ATOM 1262 C C . ASN A 1 161 ? 14.406 -4.037 6.642 1.00 81.69 161 ASN A C 1
ATOM 1264 O O . ASN A 1 161 ? 13.355 -4.337 7.201 1.00 81.69 161 ASN A O 1
ATOM 1268 N N . ASN A 1 162 ? 14.504 -2.970 5.839 1.00 79.50 162 ASN A N 1
ATOM 1269 C CA . ASN A 1 162 ? 13.367 -2.086 5.581 1.00 79.50 162 ASN A CA 1
ATOM 1270 C C . ASN A 1 162 ? 12.277 -2.793 4.768 1.00 79.50 162 ASN A C 1
ATOM 1272 O O . ASN A 1 162 ? 11.100 -2.637 5.076 1.00 79.50 162 ASN A O 1
ATOM 1276 N N . ILE A 1 163 ? 12.652 -3.591 3.760 1.00 86.31 163 ILE A N 1
ATOM 1277 C CA . ILE A 1 163 ? 11.688 -4.361 2.959 1.00 86.31 163 ILE A CA 1
ATOM 1278 C C . ILE A 1 163 ? 10.989 -5.405 3.837 1.00 86.31 163 ILE A C 1
ATOM 1280 O O . ILE A 1 163 ? 9.767 -5.516 3.806 1.00 86.31 163 ILE A O 1
ATOM 1284 N N . ILE A 1 164 ? 11.752 -6.138 4.649 1.00 84.69 164 ILE A N 1
ATOM 1285 C CA . ILE A 1 164 ? 11.231 -7.167 5.555 1.00 84.69 164 ILE A CA 1
ATOM 1286 C C . ILE A 1 164 ? 10.290 -6.558 6.596 1.00 84.69 164 ILE A C 1
ATOM 1288 O O . ILE A 1 164 ? 9.193 -7.078 6.802 1.00 84.69 164 ILE A O 1
ATOM 1292 N N . ALA A 1 165 ? 10.675 -5.435 7.208 1.00 79.25 165 ALA A N 1
ATOM 1293 C CA . ALA A 1 165 ? 9.830 -4.721 8.160 1.00 79.25 165 ALA A CA 1
ATOM 1294 C C . ALA A 1 165 ? 8.534 -4.227 7.501 1.00 79.25 165 ALA A C 1
ATOM 1296 O O . ALA A 1 165 ? 7.455 -4.433 8.050 1.00 79.25 165 ALA A O 1
ATOM 1297 N N . ALA A 1 166 ? 8.629 -3.649 6.301 1.00 81.12 166 ALA A N 1
ATOM 1298 C CA . ALA A 1 166 ? 7.480 -3.174 5.539 1.00 81.12 166 ALA A CA 1
ATOM 1299 C C . ALA A 1 166 ? 6.514 -4.308 5.164 1.00 81.12 166 ALA A C 1
ATOM 1301 O O . ALA A 1 166 ? 5.311 -4.179 5.374 1.00 81.12 166 ALA A O 1
ATOM 1302 N N . ILE A 1 167 ? 7.023 -5.434 4.650 1.00 82.06 167 ILE A N 1
ATOM 1303 C CA . ILE A 1 167 ? 6.193 -6.604 4.331 1.00 82.06 167 ILE A CA 1
ATOM 1304 C C . ILE A 1 167 ? 5.556 -7.150 5.608 1.00 82.06 167 ILE A C 1
ATOM 1306 O O . ILE A 1 167 ? 4.344 -7.325 5.641 1.00 82.06 167 ILE A O 1
ATOM 1310 N N . THR A 1 168 ? 6.336 -7.356 6.672 1.00 79.06 168 THR A N 1
ATOM 1311 C CA . THR A 1 168 ? 5.822 -7.863 7.956 1.00 79.06 168 THR A CA 1
ATOM 1312 C C . THR A 1 168 ? 4.706 -6.970 8.494 1.00 79.06 168 THR A C 1
ATOM 1314 O O . THR A 1 168 ? 3.659 -7.471 8.888 1.00 79.06 168 THR A O 1
ATOM 1317 N N . TYR A 1 169 ? 4.889 -5.652 8.443 1.00 77.06 169 TYR A N 1
ATOM 1318 C CA . TYR A 1 169 ? 3.874 -4.683 8.838 1.00 77.06 169 TYR A CA 1
ATOM 1319 C C . TYR A 1 169 ? 2.616 -4.740 7.957 1.00 77.06 169 TYR A C 1
ATOM 1321 O O . TYR A 1 169 ? 1.497 -4.752 8.462 1.00 77.06 169 TYR A O 1
ATOM 1329 N N . LEU A 1 170 ? 2.762 -4.861 6.636 1.00 76.06 170 LEU A N 1
ATOM 1330 C CA . LEU A 1 170 ? 1.606 -5.053 5.756 1.00 76.06 170 LEU A CA 1
ATOM 1331 C C . LEU A 1 170 ? 0.832 -6.331 6.108 1.00 76.06 170 LEU A C 1
ATOM 1333 O O . LEU A 1 170 ? -0.398 -6.312 6.102 1.00 76.06 170 LEU A O 1
ATOM 1337 N N . LEU A 1 171 ? 1.528 -7.412 6.481 1.00 73.69 171 LEU A N 1
ATOM 1338 C CA . LEU A 1 171 ? 0.897 -8.651 6.947 1.00 73.69 171 LEU A CA 1
ATOM 1339 C C . LEU A 1 171 ? 0.145 -8.458 8.277 1.00 73.69 171 LEU A C 1
ATOM 1341 O O . LEU A 1 171 ? -0.931 -9.034 8.450 1.00 73.69 171 LEU A O 1
ATOM 1345 N N . THR A 1 172 ? 0.646 -7.632 9.207 1.00 69.19 172 THR A N 1
ATOM 1346 C CA . THR A 1 172 ? -0.065 -7.363 10.473 1.00 69.19 172 THR A CA 1
ATOM 1347 C C . THR A 1 172 ? -1.322 -6.521 10.275 1.00 69.19 172 THR A C 1
ATOM 1349 O O . THR A 1 172 ? -2.325 -6.762 10.959 1.00 69.19 172 THR A O 1
ATOM 1352 N N . LEU A 1 173 ? -1.313 -5.585 9.322 1.00 65.81 173 LEU A N 1
ATOM 1353 C CA . LEU A 1 173 ? -2.488 -4.783 8.973 1.00 65.81 173 LEU A CA 1
ATOM 1354 C C . LEU A 1 173 ? -3.627 -5.664 8.451 1.00 65.81 173 LEU A C 1
ATOM 1356 O O . LEU A 1 173 ? -4.753 -5.581 8.946 1.00 65.81 173 LEU A O 1
ATOM 1360 N N . VAL A 1 174 ? -3.316 -6.568 7.521 1.00 65.75 174 VAL A N 1
ATOM 1361 C CA . VAL A 1 174 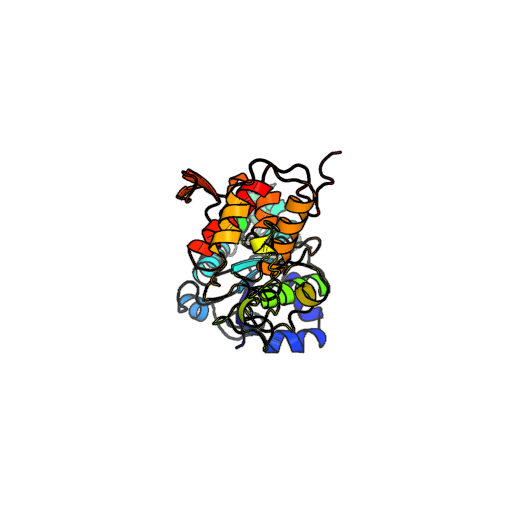? -4.315 -7.419 6.854 1.00 65.75 174 VAL A CA 1
ATOM 1362 C C . VAL A 1 174 ? -4.665 -8.708 7.609 1.00 65.75 174 VAL A C 1
ATOM 1364 O O . VAL A 1 174 ? -5.668 -9.347 7.298 1.00 65.75 174 VAL A O 1
ATOM 1367 N N . GLY A 1 175 ? -3.866 -9.114 8.599 1.00 63.19 175 GLY A N 1
ATOM 1368 C CA . GLY A 1 175 ? -4.132 -10.309 9.405 1.00 63.19 175 GLY A CA 1
ATOM 1369 C C . GLY A 1 175 ? -5.332 -10.156 10.351 1.00 63.19 175 GLY A C 1
ATOM 1370 O O . GLY A 1 175 ? -5.701 -9.051 10.750 1.00 63.19 175 GLY A O 1
ATOM 1371 N N . GLU A 1 176 ? -5.920 -11.270 10.799 1.00 60.78 176 GLU A N 1
ATOM 1372 C CA . GLU A 1 176 ? -7.087 -11.260 11.706 1.00 60.78 176 GLU A CA 1
ATOM 1373 C C . GLU A 1 176 ? -6.773 -10.819 13.152 1.00 60.78 176 GLU A C 1
ATOM 1375 O O . GLU A 1 176 ? -7.681 -10.721 13.973 1.00 60.78 176 GLU A O 1
ATOM 1380 N N . GLY A 1 177 ? -5.512 -10.484 13.452 1.00 62.41 177 GLY A N 1
ATOM 1381 C CA . GLY A 1 177 ? -5.034 -10.143 14.792 1.00 62.41 177 GLY A CA 1
ATOM 1382 C C . GLY A 1 177 ? -4.637 -11.382 15.613 1.00 62.41 177 GLY A C 1
ATOM 1383 O O . GLY A 1 177 ? -4.468 -12.467 15.051 1.00 62.41 177 GLY A O 1
ATOM 1384 N N . PRO A 1 178 ? -4.398 -11.241 16.930 1.00 65.06 178 PRO A N 1
ATOM 1385 C CA . PRO A 1 178 ? -3.975 -12.355 17.780 1.00 65.06 178 PRO A CA 1
ATOM 1386 C C . PRO A 1 178 ? -5.027 -13.474 17.830 1.00 65.06 178 PRO A C 1
ATOM 1388 O O . PRO A 1 178 ? -6.219 -13.210 17.804 1.00 65.06 178 PRO A O 1
ATOM 1391 N N . LYS A 1 179 ? -4.612 -14.741 17.985 1.00 67.69 179 LYS A N 1
ATOM 1392 C CA . LYS A 1 179 ? -5.540 -15.898 18.029 1.00 67.69 179 LYS A CA 1
ATOM 1393 C C . LYS A 1 179 ? -6.590 -15.837 19.147 1.00 67.69 179 LYS A C 1
ATOM 1395 O O . LYS A 1 179 ? -7.600 -16.524 19.060 1.00 67.69 179 LYS A O 1
ATOM 1400 N N . SER A 1 180 ? -6.339 -15.077 20.213 1.00 71.81 180 SER A N 1
ATOM 1401 C CA . SER A 1 180 ? -7.301 -14.874 21.302 1.00 71.81 180 SER A CA 1
ATOM 1402 C C . SER A 1 180 ? -8.425 -13.898 20.944 1.00 71.81 180 SER A C 1
ATOM 1404 O O . SER A 1 180 ? -9.377 -13.770 21.711 1.00 71.81 180 SER A O 1
ATOM 1406 N N . LEU A 1 181 ? -8.315 -13.210 19.806 1.00 79.50 181 LEU A N 1
ATOM 1407 C CA . LEU A 1 181 ? -9.252 -12.198 19.351 1.00 79.50 181 LEU A CA 1
ATOM 1408 C C . LEU A 1 181 ? -10.601 -12.823 18.974 1.00 79.50 181 LEU A C 1
ATOM 1410 O O . LEU A 1 181 ? -10.681 -13.766 18.190 1.00 79.50 181 LEU A O 1
ATOM 1414 N N . ASN A 1 182 ? -11.674 -12.264 19.526 1.00 86.00 182 ASN A N 1
ATOM 1415 C CA . ASN A 1 182 ? -13.052 -12.652 19.266 1.00 86.00 182 ASN A CA 1
ATOM 1416 C C . ASN A 1 182 ? -13.846 -11.427 18.802 1.00 86.00 182 ASN A C 1
ATOM 1418 O O . ASN A 1 182 ? -14.226 -10.590 19.620 1.00 86.00 182 ASN A O 1
ATOM 1422 N N . LYS A 1 183 ? -14.119 -11.350 17.492 1.00 85.75 183 LYS A N 1
ATOM 1423 C CA . LYS A 1 183 ? -14.841 -10.232 16.857 1.00 85.75 183 LYS A CA 1
ATOM 1424 C C . LYS A 1 183 ? -16.343 -10.201 17.144 1.00 85.75 183 LYS A C 1
ATOM 1426 O O . LYS A 1 183 ? -16.985 -9.202 16.853 1.00 85.75 183 LYS A O 1
ATOM 1431 N N . GLU A 1 184 ? -16.915 -11.258 17.714 1.00 89.62 184 GLU A N 1
ATOM 1432 C CA . GLU A 1 184 ? -18.352 -11.318 18.034 1.00 89.62 184 GLU A CA 1
ATOM 1433 C C . GLU A 1 184 ? -18.675 -10.736 19.417 1.00 89.62 184 GLU A C 1
ATOM 1435 O O . GLU A 1 184 ? -19.835 -10.666 19.834 1.00 89.62 184 GLU A O 1
ATOM 1440 N N . LYS A 1 185 ? -17.635 -10.341 20.154 1.00 90.94 185 LYS A N 1
ATOM 1441 C CA . LYS A 1 185 ? -17.715 -9.732 21.477 1.00 90.94 185 LYS A CA 1
ATOM 1442 C C . LYS A 1 185 ? -16.798 -8.522 21.539 1.00 90.94 185 LYS A C 1
ATOM 1444 O O . LYS A 1 185 ? -15.828 -8.415 20.797 1.00 90.94 185 LYS A O 1
ATOM 1449 N N . THR A 1 186 ? -17.074 -7.653 22.494 1.00 93.31 186 THR A N 1
ATOM 1450 C CA . THR A 1 186 ? -16.249 -6.491 22.801 1.00 93.31 186 THR A CA 1
ATOM 1451 C C . THR A 1 186 ? -15.476 -6.693 24.094 1.00 93.31 186 THR A C 1
ATOM 1453 O O . THR A 1 186 ? -15.843 -7.528 24.927 1.00 93.31 186 THR A O 1
ATOM 1456 N N . VAL A 1 187 ? -14.425 -5.900 24.306 1.00 92.50 187 VAL A N 1
ATOM 1457 C CA . VAL A 1 187 ? -13.685 -5.874 25.582 1.00 92.50 187 VAL A CA 1
ATOM 1458 C C . VAL A 1 187 ? -14.633 -5.632 26.769 1.00 92.50 187 VAL A C 1
ATOM 1460 O O . VAL A 1 187 ? -14.433 -6.196 27.845 1.00 92.50 187 VAL A O 1
ATOM 1463 N N . CYS A 1 188 ? -15.714 -4.867 26.571 1.00 93.06 188 CYS A N 1
ATOM 1464 C CA . CYS A 1 188 ? -16.737 -4.630 27.594 1.00 93.06 188 CYS A CA 1
ATOM 1465 C C . CYS A 1 188 ? -17.419 -5.913 28.096 1.00 93.06 188 CYS A C 1
ATOM 1467 O O . CYS A 1 188 ? -17.838 -5.949 29.251 1.00 93.06 188 CYS A O 1
ATOM 1469 N N . ASN A 1 189 ? -17.507 -6.975 27.285 1.00 92.44 189 ASN A N 1
ATOM 1470 C CA . ASN A 1 189 ? -18.133 -8.234 27.703 1.00 92.44 189 ASN A CA 1
ATOM 1471 C C . ASN A 1 189 ? -17.352 -8.978 28.797 1.00 92.44 189 ASN A C 1
ATOM 1473 O O . ASN A 1 189 ? -17.933 -9.818 29.478 1.00 92.44 189 ASN A O 1
ATOM 1477 N N . SER A 1 190 ? -16.058 -8.696 28.948 1.00 89.38 190 SER A N 1
ATOM 1478 C CA . SER A 1 190 ? -15.188 -9.280 29.977 1.00 89.38 190 SER A CA 1
ATOM 1479 C C . SER A 1 190 ? -14.670 -8.244 30.979 1.00 89.38 190 SER A C 1
ATOM 1481 O O . SER A 1 190 ? -13.835 -8.575 31.812 1.00 89.38 190 SER A O 1
ATOM 1483 N N . CYS A 1 191 ? -15.123 -6.991 30.891 1.00 91.56 191 CYS A N 1
ATOM 1484 C CA . CYS A 1 191 ? -14.652 -5.903 31.740 1.00 91.56 191 CYS A CA 1
ATOM 1485 C C . CYS A 1 191 ? -15.471 -5.820 33.033 1.00 91.56 191 CYS A C 1
ATOM 1487 O O . CYS A 1 191 ? -16.679 -5.584 32.993 1.00 91.56 191 CYS A O 1
ATOM 1489 N N . ASN A 1 192 ? -14.798 -5.933 34.181 1.00 90.50 192 ASN A N 1
ATOM 1490 C CA . ASN A 1 192 ? -15.437 -5.859 35.499 1.00 90.50 192 ASN A CA 1
ATOM 1491 C C . ASN A 1 192 ? -16.064 -4.482 35.781 1.00 90.50 192 ASN A C 1
ATOM 1493 O O . ASN A 1 192 ? -17.072 -4.398 36.474 1.00 90.50 192 ASN A O 1
ATOM 1497 N N . LEU A 1 193 ? -15.516 -3.417 35.184 1.00 91.31 193 LEU A N 1
ATOM 1498 C CA . LEU A 1 193 ? -16.025 -2.049 35.322 1.00 91.31 193 LEU A CA 1
ATOM 1499 C C . LEU A 1 193 ? -17.252 -1.761 34.443 1.00 91.31 193 LEU A C 1
ATOM 1501 O O . LEU A 1 193 ? -17.788 -0.657 34.460 1.00 91.31 193 LEU A O 1
ATOM 1505 N N . ASN A 1 194 ? -17.697 -2.709 33.609 1.00 89.31 194 ASN A N 1
ATOM 1506 C CA . ASN A 1 194 ? -18.818 -2.447 32.706 1.00 89.31 194 ASN A CA 1
ATOM 1507 C C . ASN A 1 194 ? -20.150 -2.302 33.463 1.00 89.31 194 ASN A C 1
ATOM 1509 O O . ASN A 1 194 ? -20.989 -1.497 33.065 1.00 89.31 194 ASN A O 1
ATOM 1513 N N . ALA A 1 195 ? -20.338 -3.051 34.553 1.00 87.25 195 ALA A N 1
ATOM 1514 C CA . ALA A 1 195 ? -21.553 -2.980 35.364 1.00 87.25 195 ALA A CA 1
ATOM 1515 C C . ALA A 1 195 ? -21.576 -1.742 36.277 1.00 87.25 195 ALA A C 1
ATOM 1517 O O . ALA A 1 195 ? -22.607 -1.086 36.392 1.00 87.25 195 ALA A O 1
ATOM 1518 N N . GLU A 1 196 ? -20.439 -1.406 36.887 1.00 88.38 196 GLU A N 1
ATOM 1519 C CA . GLU A 1 196 ? -20.292 -0.290 37.820 1.00 88.38 196 GLU A CA 1
ATOM 1520 C C . GLU A 1 196 ? -18.878 0.300 37.702 1.00 88.38 196 GLU A C 1
ATOM 1522 O O . GLU A 1 196 ? -17.910 -0.440 37.536 1.00 88.38 196 GLU A O 1
ATOM 1527 N N . GLY A 1 197 ? -18.751 1.630 37.766 1.00 88.06 197 GLY A N 1
ATOM 1528 C CA . GLY A 1 197 ? -17.451 2.308 37.662 1.00 88.06 197 GLY A CA 1
ATOM 1529 C C . GLY A 1 197 ? -16.892 2.408 36.236 1.00 88.06 197 GLY A C 1
ATOM 1530 O O . GLY A 1 197 ? -15.682 2.496 36.047 1.00 88.06 197 GLY A O 1
ATOM 1531 N N . CYS A 1 198 ? -17.752 2.381 35.216 1.00 92.94 198 CYS A N 1
ATOM 1532 C CA . CYS A 1 198 ? -17.318 2.449 33.824 1.00 92.94 198 CYS A CA 1
ATOM 1533 C C . CYS A 1 198 ? -16.812 3.849 33.451 1.00 92.94 198 CYS A C 1
ATOM 1535 O O . CYS A 1 198 ? -17.532 4.832 33.607 1.00 92.94 198 CYS A O 1
ATOM 1537 N N . PHE A 1 199 ? -15.634 3.925 32.829 1.00 93.12 199 PHE A N 1
ATOM 1538 C CA . PHE A 1 199 ? -15.063 5.181 32.326 1.00 93.12 199 PHE A CA 1
ATOM 1539 C C . PHE A 1 199 ? -15.972 5.936 31.342 1.00 93.12 199 PHE A C 1
ATOM 1541 O O . PHE A 1 199 ? -16.021 7.162 31.367 1.00 93.12 199 PHE A O 1
ATOM 1548 N N . LEU A 1 200 ? -16.738 5.221 30.509 1.00 93.19 200 LEU A N 1
ATOM 1549 C CA . LEU A 1 200 ? -17.706 5.853 29.604 1.00 93.19 200 LEU A CA 1
ATOM 1550 C C . LEU A 1 200 ? -18.871 6.501 30.361 1.00 93.19 200 LEU A C 1
ATOM 1552 O O . LEU A 1 200 ? -19.421 7.495 29.900 1.00 93.19 200 LEU A O 1
ATOM 1556 N N . ASP A 1 201 ? -19.247 5.963 31.524 1.00 91.88 201 ASP A N 1
ATOM 1557 C CA . ASP A 1 201 ? -20.315 6.540 32.345 1.00 91.88 201 ASP A CA 1
ATOM 1558 C C . ASP A 1 201 ? -19.848 7.812 33.066 1.00 91.88 201 ASP A C 1
ATOM 1560 O O . ASP A 1 201 ? -20.667 8.679 33.356 1.00 91.88 201 ASP A O 1
ATOM 1564 N N . SER A 1 202 ? -18.540 7.948 33.314 1.00 88.88 202 SER A N 1
ATOM 1565 C CA . SER A 1 202 ? -17.927 9.149 33.891 1.00 88.88 202 SER A CA 1
ATOM 1566 C C . SER A 1 202 ? -17.508 10.198 32.851 1.00 88.88 202 SER A C 1
ATOM 1568 O O . SER A 1 202 ? -16.886 11.190 33.222 1.00 88.88 202 SER A O 1
ATOM 1570 N N . GLY A 1 203 ? -17.815 9.993 31.564 1.00 88.25 203 GLY A N 1
ATOM 1571 C CA . GLY A 1 203 ? -17.467 10.923 30.481 1.00 88.25 203 GLY A CA 1
ATOM 1572 C C . GLY A 1 203 ? -16.023 10.821 29.972 1.00 88.25 203 GLY A C 1
ATOM 1573 O O . GLY A 1 203 ? -15.582 11.683 29.213 1.00 88.25 203 GLY A O 1
ATOM 1574 N N . SER A 1 204 ? -15.281 9.783 30.364 1.00 90.50 204 SER A N 1
ATOM 1575 C CA . SER A 1 204 ? -13.900 9.557 29.927 1.00 90.50 204 SER A CA 1
ATOM 1576 C C . SER A 1 204 ? -13.851 8.722 28.645 1.00 90.50 204 SER A C 1
ATOM 1578 O O . SER A 1 204 ? -14.622 7.777 28.468 1.00 90.50 204 SER A O 1
ATOM 1580 N N . LEU A 1 205 ? -12.901 9.029 27.759 1.00 92.75 205 LEU A N 1
ATOM 1581 C CA . LEU A 1 205 ? -12.696 8.294 26.508 1.00 92.75 205 LEU A CA 1
ATOM 1582 C C . LEU A 1 205 ? -12.172 6.877 26.788 1.00 92.75 205 LEU A C 1
ATOM 1584 O O . LEU A 1 205 ? -11.049 6.697 27.248 1.00 92.75 205 LEU A O 1
ATOM 1588 N N . CYS A 1 206 ? -12.988 5.864 26.499 1.00 94.69 206 CYS A N 1
ATOM 1589 C CA . CYS A 1 206 ? -12.617 4.4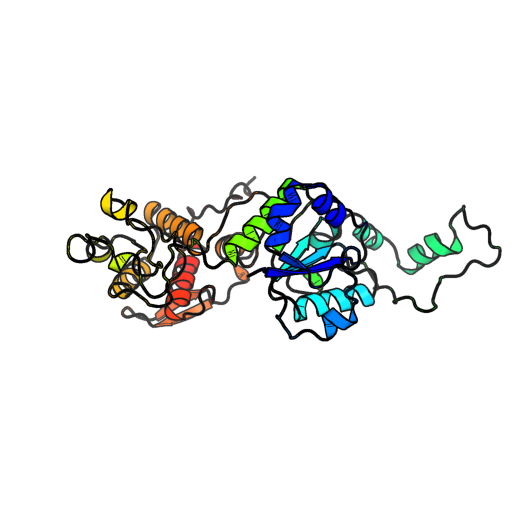55 26.600 1.00 94.69 206 CYS A CA 1
ATOM 1590 C C . CYS A 1 206 ? -13.157 3.687 25.394 1.00 94.69 206 CYS A C 1
ATOM 1592 O O . CYS A 1 206 ? -14.355 3.694 25.118 1.00 94.69 206 CYS A O 1
ATOM 1594 N N . TYR A 1 207 ? -12.286 2.967 24.694 1.00 95.31 207 TYR A N 1
ATOM 1595 C CA . TYR A 1 207 ? -12.606 2.403 23.380 1.00 95.31 207 TYR A CA 1
ATOM 1596 C C . TYR A 1 207 ? -13.014 0.922 23.438 1.00 95.31 207 TYR A C 1
ATOM 1598 O O . TYR A 1 207 ? -13.143 0.241 22.419 1.00 95.31 207 TYR A O 1
ATOM 1606 N N . GLY A 1 208 ? -13.257 0.394 24.642 1.00 94.06 208 GLY A N 1
ATOM 1607 C CA . GLY A 1 208 ? -13.562 -1.023 24.852 1.00 94.06 208 GLY A CA 1
ATOM 1608 C C . GLY A 1 208 ? -14.864 -1.492 24.196 1.00 94.06 208 GLY A C 1
ATOM 1609 O O . GLY A 1 208 ? -14.969 -2.664 23.847 1.00 94.06 208 GLY A O 1
ATOM 1610 N N . SER A 1 209 ? -15.832 -0.592 23.989 1.00 94.44 209 SER A N 1
ATOM 1611 C CA . SER A 1 209 ? -17.141 -0.897 23.388 1.00 94.44 209 SER A CA 1
ATOM 1612 C C . SER A 1 209 ? -17.093 -1.079 21.869 1.00 94.44 209 SER A C 1
ATOM 1614 O O . SER A 1 209 ? -18.034 -1.611 21.288 1.00 94.44 209 SER A O 1
ATOM 1616 N N . VAL A 1 210 ? -16.000 -0.666 21.226 1.00 93.75 210 VAL A N 1
ATOM 1617 C CA . VAL A 1 210 ? -15.767 -0.831 19.782 1.00 93.75 210 VAL A CA 1
ATOM 1618 C C . VAL A 1 210 ? -14.629 -1.818 19.484 1.00 93.75 210 VAL A C 1
ATOM 1620 O O . VAL A 1 210 ? -14.442 -2.245 18.353 1.00 93.75 210 VAL A O 1
ATOM 1623 N N . THR A 1 211 ? -13.903 -2.262 20.508 1.00 90.88 211 THR A N 1
ATOM 1624 C CA . THR A 1 211 ? -12.736 -3.144 20.366 1.00 90.88 211 THR A CA 1
ATOM 1625 C C . THR A 1 211 ? -13.111 -4.603 20.572 1.00 90.88 211 THR A C 1
ATOM 1627 O O . THR A 1 211 ? -13.815 -4.915 21.535 1.00 90.88 211 THR A O 1
ATOM 1630 N N . ALA A 1 212 ? -12.613 -5.500 19.715 1.00 89.88 212 ALA A N 1
ATOM 1631 C CA . ALA A 1 212 ? -12.867 -6.935 19.837 1.00 89.88 212 ALA A CA 1
ATOM 1632 C C . ALA A 1 212 ? -12.342 -7.513 21.168 1.00 89.88 212 ALA A C 1
ATOM 1634 O O . ALA A 1 212 ? -11.333 -7.067 21.721 1.00 89.88 212 ALA A O 1
ATOM 1635 N N . ALA A 1 213 ? -13.035 -8.520 21.701 1.00 89.31 213 ALA A N 1
ATOM 1636 C CA . ALA A 1 213 ? -12.640 -9.190 22.939 1.00 89.31 213 ALA A CA 1
ATOM 1637 C C . ALA A 1 213 ? -11.411 -10.094 22.734 1.00 89.31 213 ALA A C 1
ATOM 1639 O O . ALA A 1 213 ? -11.103 -10.489 21.612 1.00 89.31 213 ALA A O 1
ATOM 1640 N N . GLY A 1 214 ? -10.736 -10.481 23.822 1.00 84.19 214 GLY A N 1
ATOM 1641 C CA . GLY A 1 214 ? -9.623 -11.444 23.769 1.00 84.19 214 GLY A CA 1
ATOM 1642 C C . GLY A 1 214 ? -8.413 -11.098 24.633 1.00 84.19 214 GLY A C 1
ATOM 1643 O O . GLY A 1 214 ? -7.507 -11.921 24.778 1.00 84.19 214 GLY A O 1
ATOM 1644 N N . CYS A 1 215 ? -8.386 -9.892 25.205 1.00 84.81 215 CYS A N 1
ATOM 1645 C CA . CYS A 1 215 ? -7.398 -9.485 26.197 1.00 84.81 215 CYS A CA 1
ATOM 1646 C C . CYS A 1 215 ? -7.859 -9.836 27.622 1.00 84.81 215 CYS A C 1
ATOM 1648 O O . CYS A 1 215 ? -9.029 -10.124 27.866 1.00 84.81 215 CYS A O 1
ATOM 1650 N N . THR A 1 216 ? -6.943 -9.764 28.587 1.00 83.69 216 THR A N 1
ATOM 1651 C CA . THR A 1 216 ? -7.212 -10.008 30.017 1.00 83.69 216 THR A CA 1
ATOM 1652 C C . THR A 1 216 ? -7.793 -8.791 30.749 1.00 83.69 216 THR A C 1
ATOM 1654 O O . THR A 1 216 ? -7.787 -8.762 31.976 1.00 83.69 216 THR A O 1
ATOM 1657 N N . THR A 1 217 ? -8.229 -7.765 30.006 1.00 86.75 217 THR A N 1
ATOM 1658 C CA . THR A 1 217 ? -8.707 -6.468 30.525 1.00 86.75 217 THR A CA 1
ATOM 1659 C C . THR A 1 217 ? -7.758 -5.817 31.539 1.00 86.75 217 THR A C 1
ATOM 1661 O O . THR A 1 217 ? -8.211 -5.162 32.472 1.00 86.75 217 THR A O 1
ATOM 1664 N N . MET A 1 218 ? -6.444 -5.990 31.352 1.00 85.19 218 MET A N 1
ATOM 1665 C CA . MET A 1 218 ? -5.408 -5.453 32.243 1.00 85.19 218 MET A CA 1
ATOM 1666 C C . MET A 1 218 ? -5.529 -3.934 32.422 1.00 85.19 218 MET A C 1
ATOM 1668 O O . MET A 1 218 ? -5.619 -3.493 33.556 1.00 85.19 218 MET A O 1
ATOM 1672 N N . CYS A 1 219 ? -5.644 -3.148 31.339 1.00 88.44 219 CYS A N 1
ATOM 1673 C CA . CYS A 1 219 ? -5.699 -1.681 31.454 1.00 88.44 219 CYS A CA 1
ATOM 1674 C C . CYS A 1 219 ? -6.883 -1.208 32.324 1.00 88.44 219 CYS A C 1
ATOM 1676 O O . CYS A 1 219 ? -6.622 -0.561 33.334 1.00 88.44 219 CYS A O 1
ATOM 1678 N N . PRO A 1 220 ? -8.150 -1.611 32.049 1.00 88.38 220 PRO A N 1
ATOM 1679 C CA . PRO A 1 220 ? -9.274 -1.301 32.941 1.00 88.38 220 PRO A CA 1
ATOM 1680 C C . PRO A 1 220 ? -9.084 -1.748 34.388 1.00 88.38 220 PRO A C 1
ATOM 1682 O O . PRO A 1 220 ? -9.492 -1.037 35.300 1.00 88.38 220 PRO A O 1
ATOM 1685 N N . ASN A 1 221 ? -8.478 -2.915 34.611 1.00 86.19 221 ASN A N 1
ATOM 1686 C CA . ASN A 1 221 ? -8.269 -3.441 35.959 1.00 86.19 221 ASN A CA 1
ATOM 1687 C C . ASN A 1 221 ? -7.185 -2.676 36.741 1.00 86.19 221 ASN A C 1
ATOM 1689 O O . ASN A 1 221 ? -7.279 -2.604 37.963 1.00 86.19 221 ASN A O 1
ATOM 1693 N N . ASP A 1 222 ? -6.214 -2.078 36.049 1.00 88.69 222 ASP A N 1
ATOM 1694 C CA . ASP A 1 222 ? -5.138 -1.274 36.644 1.00 88.69 222 ASP A CA 1
ATOM 1695 C C . ASP A 1 222 ? -5.505 0.220 36.777 1.00 88.69 222 ASP A C 1
ATOM 1697 O O . ASP A 1 222 ? -4.705 1.021 37.256 1.00 88.69 222 ASP A O 1
ATOM 1701 N N . GLY A 1 223 ? -6.734 0.599 36.407 1.00 86.62 223 GLY A N 1
ATOM 1702 C CA . GLY A 1 223 ? -7.246 1.969 36.521 1.00 86.62 223 GLY A CA 1
ATOM 1703 C C . GLY A 1 223 ? -7.100 2.823 35.258 1.00 86.62 223 GLY A C 1
ATOM 1704 O O . GLY A 1 223 ? -7.468 3.996 35.291 1.00 86.62 223 GLY A O 1
ATOM 1705 N N . ASP A 1 224 ? -6.638 2.243 34.150 1.00 88.12 224 ASP A N 1
ATOM 1706 C CA . ASP A 1 224 ? -6.548 2.895 32.840 1.00 88.12 224 ASP A CA 1
ATOM 1707 C C . ASP A 1 224 ? -7.724 2.526 31.925 1.00 88.12 224 ASP A C 1
ATOM 1709 O O . ASP A 1 224 ? -8.380 1.498 32.065 1.00 88.12 224 ASP A O 1
ATOM 1713 N N . TYR A 1 225 ? -8.009 3.347 30.919 1.00 90.62 225 TYR A N 1
ATOM 1714 C CA . TYR A 1 225 ? -9.042 3.037 29.929 1.00 90.62 225 TYR A CA 1
ATOM 1715 C C . TYR A 1 225 ? -8.539 2.056 28.854 1.00 90.62 225 TYR A C 1
ATOM 1717 O O . TYR A 1 225 ? -7.350 1.794 28.686 1.00 90.62 225 TYR A O 1
ATOM 1725 N N . CYS A 1 226 ? -9.467 1.456 28.106 1.00 92.00 226 CYS A N 1
ATOM 1726 C CA . CYS A 1 226 ? -9.108 0.597 26.979 1.00 92.00 226 CYS A CA 1
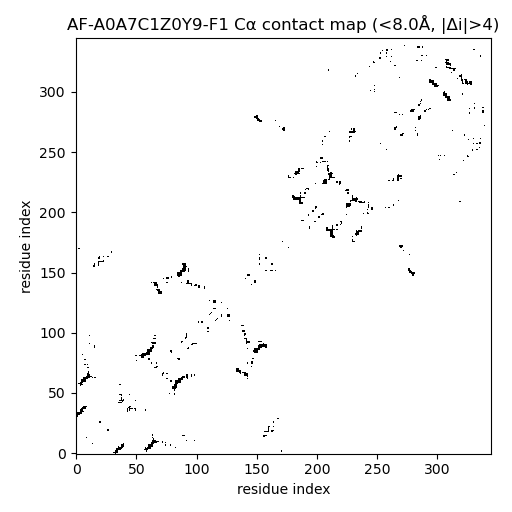ATOM 1727 C C . CYS A 1 226 ? -8.691 1.455 25.781 1.00 92.00 226 CYS A C 1
ATOM 1729 O O . CYS A 1 226 ? -9.492 2.280 25.354 1.00 92.00 226 CYS A O 1
ATOM 1731 N N . TYR A 1 227 ? -7.507 1.196 25.214 1.00 90.38 227 TYR A N 1
ATOM 1732 C CA . TYR A 1 227 ? -6.935 1.912 24.060 1.00 90.38 227 TYR A CA 1
ATOM 1733 C C . TYR A 1 227 ? -7.246 1.306 22.683 1.00 90.38 227 TYR A C 1
ATOM 1735 O O . TYR A 1 227 ? -6.830 1.839 21.665 1.00 90.38 227 TYR A O 1
ATOM 1743 N N . GLY A 1 228 ? -7.942 0.172 22.623 1.00 88.38 228 GLY A N 1
ATOM 1744 C CA . GLY A 1 228 ? -8.374 -0.412 21.352 1.00 88.38 228 GLY A CA 1
ATOM 1745 C C . GLY A 1 228 ? -7.368 -1.273 20.582 1.00 88.38 228 GLY A C 1
ATOM 1746 O O . GLY A 1 228 ? -7.549 -1.527 19.398 1.00 88.38 228 GLY A O 1
ATOM 1747 N N . CYS A 1 229 ? -6.346 -1.819 21.239 1.00 84.81 229 CYS A N 1
ATOM 1748 C CA . CYS A 1 229 ? -5.302 -2.625 20.588 1.00 84.81 229 CYS A CA 1
ATOM 1749 C C . CYS A 1 229 ? -5.742 -3.969 19.969 1.00 84.81 229 CYS A C 1
ATOM 1751 O O . CYS A 1 229 ? -4.954 -4.599 19.269 1.00 84.81 229 CYS A O 1
ATOM 1753 N N . PHE A 1 230 ? -6.973 -4.435 20.208 1.00 83.81 230 PHE A N 1
ATOM 1754 C CA . PHE A 1 230 ? -7.478 -5.726 19.715 1.00 83.81 230 PHE A CA 1
ATOM 1755 C C . PHE A 1 230 ? -8.316 -5.607 18.430 1.00 83.81 230 PHE A C 1
ATOM 1757 O O . PHE A 1 230 ? -9.115 -6.493 18.153 1.00 83.81 230 PHE A O 1
ATOM 1764 N N . LYS A 1 231 ? -8.099 -4.565 17.612 1.00 82.12 231 LYS A N 1
ATOM 1765 C CA . LYS A 1 231 ? -8.795 -4.330 16.327 1.00 82.12 231 LYS A CA 1
ATOM 1766 C C . LYS A 1 231 ? -10.332 -4.153 16.472 1.00 82.12 231 LYS A C 1
ATOM 1768 O O . LYS A 1 231 ? -10.887 -4.319 17.566 1.00 82.12 231 LYS A O 1
ATOM 1773 N N . PRO A 1 232 ? -11.045 -3.802 15.381 1.00 86.38 232 PRO A N 1
ATOM 1774 C CA . PRO A 1 232 ? -12.497 -3.639 15.408 1.00 86.38 232 PRO A CA 1
ATOM 1775 C C . PRO A 1 232 ? -13.269 -4.929 15.706 1.00 86.38 232 PRO A C 1
ATOM 1777 O O . PRO A 1 232 ? -12.934 -6.014 15.220 1.00 86.38 232 PRO A O 1
ATOM 1780 N N . THR A 1 233 ? -14.346 -4.780 16.476 1.00 88.69 233 THR A N 1
ATOM 1781 C CA . THR A 1 233 ? -15.403 -5.790 16.644 1.00 88.69 233 THR A CA 1
ATOM 1782 C C . THR A 1 233 ? -16.346 -5.815 15.433 1.00 88.69 233 THR A C 1
ATOM 1784 O O . THR A 1 233 ? -16.583 -4.782 14.812 1.00 88.69 233 THR A O 1
ATOM 1787 N N . ASN A 1 23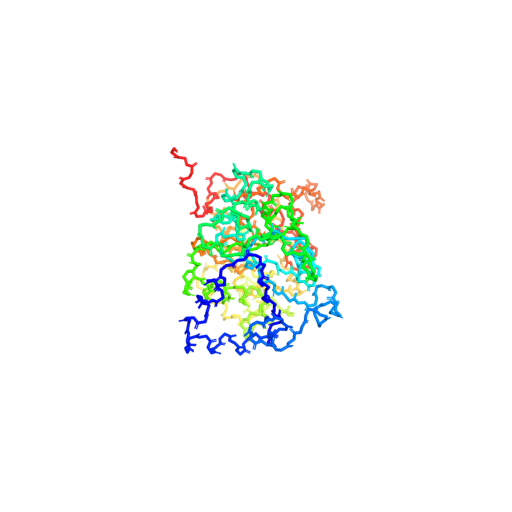4 ? -16.958 -6.966 15.143 1.00 86.50 234 ASN A N 1
ATOM 1788 C CA . ASN A 1 234 ? -18.085 -7.060 14.206 1.00 86.50 234 ASN A CA 1
ATOM 1789 C C . ASN A 1 234 ? -19.402 -6.602 14.855 1.00 86.50 234 ASN A C 1
ATOM 1791 O O . ASN A 1 234 ? -20.354 -6.239 14.166 1.00 86.50 234 ASN A O 1
ATOM 1795 N N . LYS A 1 235 ? -19.471 -6.646 16.193 1.00 87.88 235 LYS A N 1
ATOM 1796 C CA . LYS A 1 235 ? -20.669 -6.330 16.973 1.00 87.88 235 LYS A CA 1
ATOM 1797 C C . LYS A 1 235 ? -20.367 -5.281 18.035 1.00 87.88 235 LYS A C 1
ATOM 1799 O O . LYS A 1 235 ? -19.579 -5.529 18.948 1.00 87.88 235 LYS A O 1
ATOM 1804 N N . LEU A 1 236 ? -21.022 -4.129 17.918 1.00 91.00 236 LEU A N 1
ATOM 1805 C CA . LEU A 1 236 ? -20.876 -3.011 18.849 1.00 91.00 236 LEU A CA 1
ATOM 1806 C C . LEU A 1 236 ? -21.344 -3.374 20.262 1.00 91.00 236 LEU A C 1
ATOM 1808 O O . LEU A 1 236 ? -22.293 -4.141 20.447 1.00 91.00 236 LEU A O 1
ATOM 1812 N N . GLY A 1 237 ? -20.661 -2.818 21.260 1.00 89.19 237 GLY A N 1
ATOM 1813 C CA . GLY A 1 237 ? -21.022 -2.949 22.664 1.00 89.19 237 GLY A CA 1
ATOM 1814 C C . GLY A 1 237 ? -22.170 -2.015 23.049 1.00 89.19 237 GLY A C 1
ATOM 1815 O O . GLY A 1 237 ? -22.396 -0.981 22.432 1.00 89.19 237 GLY A O 1
ATOM 1816 N N . GLU A 1 238 ? -22.872 -2.342 24.132 1.00 89.31 238 GLU A N 1
ATOM 1817 C CA . GLU A 1 238 ? -24.053 -1.587 24.589 1.00 89.31 238 GLU A CA 1
ATOM 1818 C C . GLU A 1 238 ? -23.756 -0.107 24.884 1.00 89.31 238 GLU A C 1
ATOM 1820 O O . GLU A 1 238 ? -24.612 0.751 24.698 1.00 89.31 238 GLU A O 1
ATOM 1825 N N . LYS A 1 239 ? -22.528 0.209 25.312 1.00 92.56 239 LYS A N 1
ATOM 1826 C CA . LYS A 1 239 ? -22.103 1.576 25.653 1.00 92.56 239 LYS A CA 1
ATOM 1827 C C . LYS A 1 239 ? -21.429 2.326 24.496 1.00 92.56 239 LYS A C 1
ATOM 1829 O O . LYS A 1 239 ? -20.816 3.364 24.731 1.00 92.56 239 LYS A O 1
ATOM 1834 N N . THR A 1 240 ? -21.509 1.833 23.258 1.00 92.50 240 THR A N 1
ATOM 1835 C CA . THR A 1 240 ? -20.929 2.533 22.097 1.00 92.50 240 THR A CA 1
ATOM 1836 C C . THR A 1 240 ? -21.548 3.917 21.884 1.00 92.50 240 THR A C 1
ATOM 1838 O O . THR A 1 240 ? -20.817 4.851 21.566 1.00 92.50 240 THR A O 1
ATOM 1841 N N . GLU A 1 241 ? -22.848 4.092 22.137 1.00 90.69 241 GLU A N 1
ATOM 1842 C CA . GLU A 1 241 ? -23.499 5.403 21.984 1.00 90.69 241 GLU A CA 1
ATOM 1843 C C . GLU A 1 241 ? -22.946 6.456 22.953 1.00 90.69 241 GLU A C 1
ATOM 1845 O O . GLU A 1 241 ? -22.730 7.596 22.555 1.00 90.69 241 GLU A O 1
ATOM 1850 N N . LYS A 1 242 ? -22.568 6.069 24.179 1.00 92.62 242 LYS A N 1
ATOM 1851 C CA . LYS A 1 242 ? -21.911 6.990 25.122 1.00 92.62 242 LYS A CA 1
ATOM 1852 C C . LYS A 1 242 ? -20.552 7.468 24.618 1.00 92.62 242 LYS A C 1
ATOM 1854 O O . LYS A 1 242 ? -20.221 8.639 24.750 1.00 92.62 242 LYS A O 1
ATOM 1859 N N . LEU A 1 243 ? -19.762 6.571 24.023 1.00 93.81 243 LEU A N 1
ATOM 1860 C CA . LEU A 1 243 ? -18.477 6.942 23.423 1.00 93.81 243 LEU A CA 1
ATOM 1861 C C . LEU A 1 243 ? -18.673 7.961 22.291 1.00 93.81 243 LEU A C 1
ATOM 1863 O O . LEU A 1 243 ? -17.959 8.962 22.239 1.00 93.81 243 LEU A O 1
ATOM 1867 N N . LYS A 1 244 ? -19.656 7.724 21.413 1.00 91.12 244 LYS A N 1
ATOM 1868 C CA . LYS A 1 244 ? -20.007 8.663 20.339 1.00 91.12 244 LYS A CA 1
ATOM 1869 C C . LYS A 1 244 ? -20.458 10.008 20.895 1.00 91.12 244 LYS A C 1
ATOM 1871 O O . LYS A 1 244 ? -20.003 11.033 20.408 1.00 91.12 244 LYS A O 1
ATOM 1876 N N . GLU A 1 245 ? -21.315 10.014 21.914 1.00 90.12 245 GLU A N 1
ATOM 1877 C CA . GLU A 1 245 ? -21.797 11.238 22.560 1.00 90.12 245 GLU A CA 1
ATOM 1878 C C . GLU A 1 245 ? -20.638 12.078 23.110 1.00 90.12 245 GLU A C 1
ATOM 1880 O O . GLU A 1 245 ? -20.559 13.274 22.819 1.00 90.12 245 GLU A O 1
ATOM 1885 N N . ILE A 1 246 ? -19.701 11.448 23.832 1.00 91.44 246 ILE A N 1
ATOM 1886 C CA . ILE A 1 246 ? -18.505 12.124 24.351 1.00 91.44 246 ILE A CA 1
ATOM 1887 C C . ILE A 1 246 ? -17.735 12.775 23.198 1.00 91.44 246 ILE A C 1
ATOM 1889 O O . ILE A 1 246 ? -17.462 13.970 23.259 1.00 91.44 246 ILE A O 1
ATOM 1893 N N . ILE A 1 247 ? -17.435 12.024 22.132 1.00 89.94 247 ILE A N 1
ATOM 1894 C CA . ILE A 1 247 ? -16.658 12.521 20.983 1.00 89.94 247 ILE A CA 1
ATOM 1895 C C . ILE A 1 247 ? -17.394 13.644 20.239 1.00 89.94 247 ILE A C 1
ATOM 1897 O O . ILE A 1 247 ? -16.792 14.667 19.924 1.00 89.94 247 ILE A O 1
ATOM 1901 N N . ASN A 1 248 ? -18.701 13.507 20.017 1.00 86.00 248 ASN A N 1
ATOM 1902 C CA . ASN A 1 248 ? -19.518 14.485 19.286 1.00 86.00 248 ASN A CA 1
ATOM 1903 C C . ASN A 1 248 ? -19.715 15.812 20.037 1.00 86.00 248 ASN A C 1
ATOM 1905 O O . ASN A 1 248 ? -20.040 16.836 19.419 1.00 86.00 248 ASN A O 1
ATOM 1909 N N . THR A 1 249 ? -19.512 15.796 21.357 1.00 86.44 249 THR A N 1
ATOM 1910 C CA . THR A 1 249 ? -19.587 16.982 22.219 1.00 86.44 249 THR A CA 1
ATOM 1911 C C . THR A 1 249 ? -18.265 17.767 22.231 1.00 86.44 249 THR A C 1
ATOM 1913 O O . THR A 1 249 ? -18.238 18.931 22.637 1.00 86.44 249 THR A O 1
ATOM 1916 N N . ILE A 1 250 ? -17.159 17.180 21.756 1.00 86.00 250 ILE A N 1
ATOM 1917 C CA . ILE A 1 250 ? -15.856 17.853 21.697 1.00 86.00 250 ILE A CA 1
ATOM 1918 C C . ILE A 1 250 ? -15.878 18.912 20.589 1.00 86.00 250 ILE A C 1
ATOM 1920 O O . ILE A 1 250 ? -15.897 18.596 19.403 1.00 86.00 250 ILE A O 1
ATOM 1924 N N . ALA A 1 251 ? -15.844 20.186 20.982 1.00 81.88 251 ALA A N 1
ATOM 1925 C CA . ALA A 1 251 ? -15.680 21.306 20.052 1.00 81.88 251 ALA A CA 1
ATOM 1926 C C . ALA A 1 251 ? -14.202 21.652 19.800 1.00 81.88 251 ALA A C 1
ATOM 1928 O O . ALA A 1 251 ? -13.836 22.028 18.691 1.00 81.88 251 ALA A O 1
ATOM 1929 N N . LEU A 1 252 ? -13.363 21.534 20.833 1.00 83.06 252 LEU A N 1
ATOM 1930 C CA . LEU A 1 252 ? -11.919 21.749 20.780 1.00 83.06 252 LEU A CA 1
ATOM 1931 C C . LEU A 1 252 ? -11.247 20.675 21.636 1.00 83.06 252 LEU A C 1
ATOM 1933 O O . LEU A 1 252 ? -11.675 20.446 22.769 1.00 83.06 252 LEU A O 1
ATOM 1937 N N . LEU A 1 253 ? -10.218 20.025 21.099 1.00 85.12 253 LEU A N 1
ATOM 1938 C CA . LEU A 1 253 ? -9.496 18.971 21.801 1.00 85.12 253 LEU A CA 1
ATOM 1939 C C . LEU A 1 253 ? -8.589 19.559 22.888 1.00 85.12 253 LEU A C 1
ATOM 1941 O O . LEU A 1 253 ? -7.815 20.487 22.647 1.00 85.12 253 LEU A O 1
ATOM 1945 N N . SER A 1 254 ? -8.654 18.996 24.096 1.00 86.88 254 SER A N 1
ATOM 1946 C CA . SER A 1 254 ? -7.572 19.163 25.068 1.00 86.88 254 SER A CA 1
ATOM 1947 C C . SER A 1 254 ? -6.351 18.322 24.654 1.00 86.88 254 SER A C 1
ATOM 1949 O O . SER A 1 254 ? -6.514 17.327 23.941 1.00 86.88 254 SER A O 1
ATOM 1951 N N . PRO A 1 255 ? -5.130 18.647 25.124 1.00 83.75 255 PRO A N 1
ATOM 1952 C CA . PRO A 1 255 ? -3.940 17.844 24.828 1.00 83.75 255 PRO A CA 1
ATOM 1953 C C . PRO A 1 255 ? -4.099 16.356 25.179 1.00 83.75 255 PRO A C 1
ATOM 1955 O O . PRO A 1 255 ? -3.688 15.493 24.407 1.00 83.75 255 PRO A O 1
ATOM 1958 N N . ASP A 1 256 ? -4.756 16.050 26.301 1.00 84.38 256 ASP A N 1
ATOM 1959 C CA . ASP A 1 256 ? -4.994 14.670 26.741 1.00 84.38 256 ASP A CA 1
ATOM 1960 C C . ASP A 1 256 ? -6.008 13.946 25.842 1.00 84.38 256 ASP A C 1
ATOM 1962 O O . ASP A 1 256 ? -5.848 12.762 25.541 1.00 84.38 256 ASP A O 1
ATOM 1966 N N . GLN A 1 257 ? -7.043 14.655 25.373 1.00 87.94 257 GLN A N 1
ATOM 1967 C CA . GLN A 1 257 ? -8.019 14.105 24.430 1.00 87.94 257 GLN A CA 1
ATOM 1968 C C . GLN A 1 257 ? -7.379 13.837 23.068 1.00 87.94 257 GLN A C 1
ATOM 1970 O O . GLN A 1 257 ? -7.574 12.756 22.517 1.00 87.94 257 GLN A O 1
ATOM 1975 N N . ALA A 1 258 ? -6.581 14.777 22.552 1.00 85.31 258 ALA A N 1
ATOM 1976 C CA . ALA A 1 258 ? -5.847 14.601 21.302 1.00 85.31 258 ALA A CA 1
ATOM 1977 C C . ALA A 1 258 ? -4.905 13.389 21.382 1.00 85.31 258 ALA A C 1
ATOM 1979 O O . ALA A 1 258 ? -4.952 12.516 20.515 1.00 85.31 258 ALA A O 1
ATOM 1980 N N . ALA A 1 259 ? -4.124 13.278 22.464 1.00 84.50 259 ALA A N 1
ATOM 1981 C CA . ALA A 1 259 ? -3.223 12.148 22.686 1.00 84.50 259 ALA A CA 1
ATOM 1982 C C . ALA A 1 259 ? -3.973 10.810 22.796 1.00 84.50 259 ALA A C 1
ATOM 1984 O O . ALA A 1 259 ? -3.562 9.824 22.187 1.00 84.50 259 ALA A O 1
ATOM 1985 N N . SER A 1 260 ? -5.092 10.771 23.529 1.00 87.31 260 SER A N 1
ATOM 1986 C CA . SER A 1 260 ? -5.912 9.563 23.677 1.00 87.31 260 SER A CA 1
ATOM 1987 C C . SER A 1 260 ? -6.522 9.111 22.349 1.00 87.31 260 SER A C 1
ATOM 1989 O O . SER A 1 260 ? -6.449 7.929 22.013 1.00 87.31 260 SER A O 1
ATOM 1991 N N . LEU A 1 261 ? -7.088 10.042 21.573 1.00 88.88 261 LEU A N 1
ATOM 1992 C CA . LEU A 1 261 ? -7.691 9.748 20.272 1.00 88.88 261 LEU A CA 1
ATOM 1993 C C . LEU A 1 261 ? -6.646 9.312 19.245 1.00 88.88 261 LEU A C 1
ATOM 1995 O O . LEU A 1 261 ? -6.875 8.348 18.517 1.00 88.88 261 LEU A O 1
ATOM 1999 N N . GLN A 1 262 ? -5.490 9.978 19.213 1.00 84.12 262 GLN A N 1
ATOM 2000 C CA . GLN A 1 262 ? -4.381 9.575 18.355 1.00 84.12 262 GLN A CA 1
ATOM 2001 C C . GLN A 1 262 ? -3.896 8.168 18.724 1.00 84.12 262 GLN A C 1
ATOM 2003 O O . GLN A 1 262 ? -3.817 7.308 17.852 1.00 84.12 262 GLN A O 1
ATOM 2008 N N . HIS A 1 263 ? -3.657 7.900 20.011 1.00 83.56 263 HIS A N 1
ATOM 2009 C CA . HIS A 1 263 ? -3.183 6.592 20.462 1.00 83.56 263 HIS A CA 1
ATOM 2010 C C . HIS A 1 263 ? -4.202 5.474 20.205 1.00 83.56 263 HIS A C 1
ATOM 2012 O O . HIS A 1 263 ? -3.830 4.355 19.845 1.00 83.56 263 HIS A O 1
ATOM 2018 N N . PHE A 1 264 ? -5.493 5.786 20.344 1.00 89.19 264 PHE A N 1
ATOM 2019 C CA . PHE A 1 264 ? -6.565 4.893 19.932 1.00 89.19 264 PHE A CA 1
ATOM 2020 C C . PHE A 1 264 ? -6.481 4.573 18.449 1.00 89.19 264 PHE A C 1
ATOM 2022 O O . PHE A 1 264 ? -6.430 3.399 18.108 1.00 89.19 264 PHE A O 1
ATOM 2029 N N . LEU A 1 265 ? -6.435 5.577 17.571 1.00 85.06 265 LEU A N 1
ATOM 2030 C CA . LEU A 1 265 ? -6.352 5.326 16.135 1.00 85.06 265 LEU A CA 1
ATOM 2031 C C . LEU A 1 265 ? -5.089 4.536 15.774 1.00 85.06 265 LEU A C 1
ATOM 2033 O O . LEU A 1 265 ? -5.187 3.601 14.980 1.00 85.06 265 LEU A O 1
ATOM 2037 N N . ASP A 1 266 ? -3.950 4.849 16.400 1.00 78.94 266 ASP A N 1
ATOM 2038 C CA . ASP A 1 266 ? -2.687 4.140 16.185 1.00 78.94 266 ASP A CA 1
ATOM 2039 C C . ASP A 1 266 ? -2.860 2.634 16.445 1.00 78.94 266 ASP A C 1
ATOM 2041 O O . ASP A 1 266 ? -2.583 1.787 15.596 1.00 78.94 266 ASP A O 1
ATOM 2045 N N . LEU A 1 267 ? -3.392 2.279 17.615 1.00 80.25 267 LEU A N 1
ATOM 2046 C CA . LEU A 1 267 ? -3.562 0.885 18.020 1.00 80.25 267 LEU A CA 1
ATOM 2047 C C . LEU A 1 267 ? -4.725 0.186 17.308 1.00 80.25 267 LEU A C 1
ATOM 2049 O O . LEU A 1 267 ? -4.620 -0.986 16.942 1.00 80.25 267 LEU A O 1
ATOM 2053 N N . TYR A 1 268 ? -5.831 0.895 17.113 1.00 82.25 268 TYR A N 1
ATOM 2054 C CA . TYR A 1 268 ? -7.088 0.352 16.608 1.00 82.25 268 TYR A CA 1
ATOM 2055 C C . TYR A 1 268 ? -7.046 0.081 15.105 1.00 82.25 268 TYR A C 1
ATOM 2057 O O . TYR A 1 268 ? -7.592 -0.923 14.642 1.00 82.25 268 TYR A O 1
ATOM 2065 N N . LEU A 1 269 ? -6.343 0.932 14.350 1.00 77.50 269 LEU A N 1
ATOM 2066 C CA . LEU A 1 269 ? -6.068 0.726 12.927 1.00 77.50 269 LEU A CA 1
ATOM 2067 C C . LEU A 1 269 ? -4.815 -0.137 12.693 1.00 77.50 269 LEU A C 1
ATOM 2069 O O . LEU A 1 269 ? -4.538 -0.523 11.558 1.00 77.50 269 LEU A O 1
ATOM 2073 N N . GLY A 1 270 ? -4.075 -0.478 13.755 1.00 68.75 270 GLY A N 1
ATOM 2074 C CA . GLY A 1 270 ? -2.834 -1.249 13.668 1.00 68.75 270 GLY A CA 1
ATOM 2075 C C . GLY A 1 270 ? -1.688 -0.467 13.026 1.00 68.75 270 GLY A C 1
ATOM 2076 O O . GLY A 1 270 ? -0.800 -1.068 12.427 1.00 68.75 270 GLY A O 1
ATOM 2077 N N . VAL A 1 271 ? -1.723 0.858 13.137 1.00 66.69 271 VAL A N 1
ATOM 2078 C CA . VAL A 1 271 ? -0.756 1.782 12.561 1.00 66.69 271 VAL A CA 1
ATOM 2079 C C . VAL A 1 271 ? 0.572 1.691 13.311 1.00 66.69 271 VAL A C 1
ATOM 2081 O O . VAL A 1 271 ? 0.644 1.883 14.522 1.00 66.69 271 VAL A O 1
ATOM 2084 N N . SER A 1 272 ? 1.653 1.378 12.596 1.00 58.84 272 SER A N 1
ATOM 2085 C CA . SER A 1 272 ? 3.019 1.451 13.122 1.00 58.84 272 SER A CA 1
ATOM 2086 C C . SER A 1 272 ? 3.746 2.627 12.495 1.00 58.84 272 SER A C 1
ATOM 2088 O O . SER A 1 272 ? 3.817 2.763 11.275 1.00 58.84 272 SER A O 1
ATOM 2090 N N . ASN A 1 273 ? 4.341 3.451 13.349 1.00 55.28 273 ASN A N 1
ATOM 2091 C CA . ASN A 1 273 ? 5.165 4.573 12.942 1.00 55.28 273 ASN A CA 1
ATOM 2092 C C . ASN A 1 273 ? 6.561 4.083 12.524 1.00 55.28 273 ASN A C 1
ATOM 2094 O O . ASN A 1 273 ? 7.509 4.100 13.310 1.00 55.28 273 ASN A O 1
ATOM 2098 N N . ILE A 1 274 ? 6.662 3.553 11.306 1.00 59.22 274 ILE A N 1
ATOM 2099 C CA . ILE A 1 274 ? 7.922 3.062 10.743 1.00 59.22 274 ILE A CA 1
ATOM 2100 C C . ILE A 1 274 ? 8.558 4.196 9.935 1.00 59.22 274 ILE A C 1
ATOM 2102 O O . ILE A 1 274 ? 8.021 4.638 8.920 1.00 59.22 274 ILE A O 1
ATOM 2106 N N . THR A 1 275 ? 9.729 4.667 10.367 1.00 52.88 275 THR A N 1
ATOM 2107 C CA . THR A 1 275 ? 10.479 5.716 9.664 1.00 52.88 275 THR A CA 1
ATOM 2108 C C . THR A 1 275 ? 10.730 5.324 8.203 1.00 52.88 275 THR A C 1
ATOM 2110 O O . THR A 1 275 ? 11.229 4.233 7.928 1.00 52.88 275 THR A O 1
ATOM 2113 N N . ASN A 1 276 ? 10.449 6.240 7.269 1.00 55.91 276 ASN A N 1
ATOM 2114 C CA . ASN A 1 276 ? 10.562 6.047 5.814 1.00 55.91 276 ASN A CA 1
ATOM 2115 C C . ASN A 1 276 ? 9.582 5.034 5.194 1.00 55.91 276 ASN A C 1
ATOM 2117 O O . ASN A 1 276 ? 9.832 4.560 4.088 1.00 55.91 276 ASN A O 1
ATOM 2121 N N . PHE A 1 277 ? 8.476 4.708 5.859 1.00 66.19 277 PHE A N 1
ATOM 2122 C CA . PHE A 1 277 ? 7.408 3.894 5.284 1.00 66.19 277 PHE A CA 1
ATOM 2123 C C . PHE A 1 277 ? 6.126 4.725 5.216 1.00 66.19 277 PHE A C 1
ATOM 2125 O O . PHE A 1 277 ? 5.587 5.092 6.257 1.00 66.19 277 PHE A O 1
ATOM 2132 N N . TYR A 1 278 ? 5.658 5.034 4.001 1.00 70.38 278 TYR A N 1
ATOM 2133 C CA . TYR A 1 278 ? 4.384 5.731 3.810 1.00 70.38 278 TYR A CA 1
ATOM 2134 C C . TYR A 1 278 ? 3.307 4.762 3.323 1.00 70.38 278 TYR A C 1
A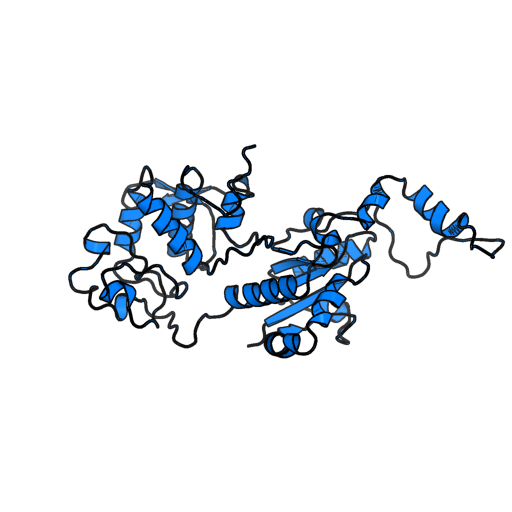TOM 2136 O O . TYR A 1 278 ? 3.480 4.154 2.266 1.00 70.38 278 TYR A O 1
ATOM 2144 N N . PHE A 1 279 ? 2.203 4.636 4.061 1.00 73.62 279 PHE A N 1
ATOM 2145 C CA . PHE A 1 279 ? 1.016 3.881 3.653 1.00 73.62 279 PHE A CA 1
ATOM 2146 C C . PHE A 1 279 ? -0.188 4.817 3.580 1.00 73.62 279 PHE A C 1
ATOM 2148 O O . PHE A 1 279 ? -0.705 5.265 4.588 1.00 73.62 279 PHE A O 1
ATOM 2155 N N . ARG A 1 280 ? -0.686 5.088 2.380 1.00 72.12 280 ARG A N 1
ATOM 2156 C CA . ARG A 1 280 ? -1.869 5.914 2.129 1.00 72.12 280 ARG A CA 1
ATOM 2157 C C . ARG A 1 280 ? -3.145 5.348 2.761 1.00 72.12 280 ARG A C 1
ATOM 2159 O O . ARG A 1 280 ? -4.054 6.107 3.078 1.00 72.12 280 ARG A O 1
ATOM 2166 N N . GLY A 1 281 ? -3.225 4.027 2.942 1.00 72.81 281 GLY A N 1
ATOM 2167 C CA . GLY A 1 281 ? -4.320 3.383 3.675 1.00 72.81 281 GLY A CA 1
ATOM 2168 C C . GLY A 1 281 ? -4.266 3.610 5.190 1.00 72.81 281 GLY A C 1
ATOM 2169 O O . GLY A 1 281 ? -5.282 3.450 5.862 1.00 72.81 281 GLY A O 1
ATOM 2170 N N . ASP A 1 282 ? -3.116 4.024 5.731 1.00 78.25 282 ASP A N 1
ATOM 2171 C CA . ASP A 1 282 ? -3.018 4.531 7.094 1.00 78.25 282 ASP A CA 1
ATOM 2172 C C . ASP A 1 282 ? -3.635 5.930 7.123 1.00 78.25 282 ASP A C 1
ATOM 2174 O O . ASP A 1 282 ? -3.093 6.907 6.598 1.00 78.25 282 ASP A O 1
ATOM 2178 N N . LEU A 1 283 ? -4.823 6.004 7.717 1.00 84.19 283 LEU A N 1
ATOM 2179 C CA . LEU A 1 283 ? -5.626 7.218 7.729 1.00 84.19 283 LEU A CA 1
ATOM 2180 C C . LEU A 1 283 ? -4.926 8.362 8.468 1.00 84.19 283 LEU A C 1
ATOM 2182 O O . LEU A 1 283 ? -5.141 9.515 8.108 1.00 84.19 283 LEU A O 1
ATOM 2186 N N . ILE A 1 284 ? -4.062 8.063 9.441 1.00 81.75 284 ILE A N 1
ATOM 2187 C CA . ILE A 1 284 ? -3.335 9.064 10.224 1.00 81.75 284 ILE A CA 1
ATOM 2188 C C . ILE A 1 284 ? -2.182 9.639 9.391 1.00 81.75 284 ILE A C 1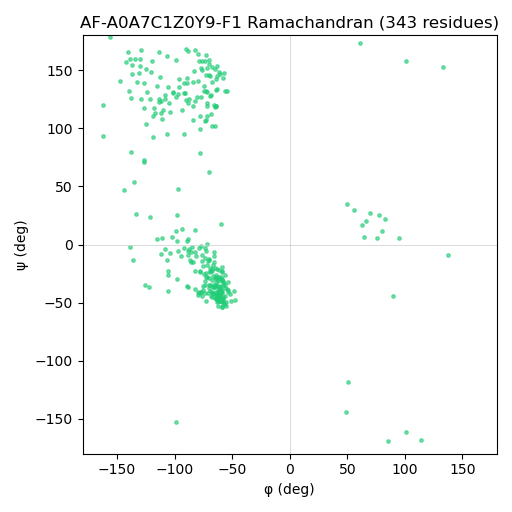
ATOM 2190 O O . ILE A 1 284 ? -2.029 10.859 9.306 1.00 81.75 284 ILE A O 1
ATOM 2194 N N . GLN A 1 285 ? -1.424 8.779 8.699 1.00 78.06 285 GLN A N 1
ATOM 2195 C CA . GLN A 1 285 ? -0.413 9.212 7.723 1.00 78.06 285 GLN A CA 1
ATOM 2196 C C . GLN A 1 285 ? -1.023 10.065 6.628 1.00 78.06 285 GLN A C 1
ATOM 2198 O O . GLN A 1 285 ? -0.541 11.156 6.325 1.00 78.06 285 GLN A O 1
ATOM 2203 N N . ARG A 1 286 ? -2.096 9.567 6.016 1.00 82.75 286 ARG A N 1
ATOM 2204 C CA . ARG A 1 286 ? -2.782 10.281 4.946 1.00 82.75 286 ARG A CA 1
ATOM 2205 C C . ARG A 1 286 ? -3.316 11.623 5.434 1.00 82.75 286 ARG A C 1
ATOM 2207 O O . ARG A 1 286 ? -3.193 12.595 4.697 1.00 82.75 286 ARG A O 1
ATOM 2214 N N . LEU A 1 287 ? -3.833 11.703 6.662 1.00 84.25 287 LEU A N 1
ATOM 2215 C CA . LEU A 1 287 ? -4.269 12.969 7.258 1.00 84.25 287 LEU A CA 1
ATOM 2216 C C . LEU A 1 287 ? -3.110 13.961 7.399 1.00 84.25 287 LEU A C 1
ATOM 2218 O O . LEU A 1 287 ? -3.284 15.139 7.109 1.00 84.25 287 LEU A O 1
ATOM 2222 N N . ALA A 1 288 ? -1.923 13.485 7.781 1.00 79.00 288 ALA A N 1
ATOM 2223 C CA . ALA A 1 288 ? -0.741 14.325 7.951 1.00 79.00 288 ALA A CA 1
ATOM 2224 C C . ALA A 1 288 ? -0.114 14.798 6.623 1.00 79.00 288 ALA A C 1
ATOM 2226 O O . ALA A 1 288 ? 0.299 15.951 6.520 1.00 79.00 288 ALA A O 1
ATOM 2227 N N . TYR A 1 289 ? -0.023 13.927 5.611 1.00 75.75 289 TYR A N 1
ATOM 2228 C CA . TYR A 1 289 ? 0.690 14.221 4.354 1.00 75.75 289 TYR A CA 1
ATOM 2229 C C . TYR A 1 289 ? -0.217 14.678 3.203 1.00 75.75 289 TYR A C 1
ATOM 2231 O O . TYR A 1 289 ? 0.220 15.440 2.342 1.00 75.75 289 TYR A O 1
ATOM 2239 N N . GLU A 1 290 ? -1.471 14.223 3.169 1.00 78.94 290 GLU A N 1
ATOM 2240 C CA . GLU A 1 290 ? -2.445 14.498 2.105 1.00 78.94 290 GLU A CA 1
ATOM 2241 C C . GLU A 1 290 ? -3.835 14.868 2.681 1.00 78.94 290 GLU A C 1
ATOM 2243 O O . GLU A 1 290 ? -4.834 14.261 2.284 1.00 78.94 290 GLU A O 1
ATOM 2248 N N . PRO A 1 291 ? -3.971 15.857 3.590 1.00 79.94 291 PRO A N 1
ATOM 2249 C CA . PRO A 1 291 ? -5.249 16.153 4.259 1.00 79.94 291 PRO A CA 1
ATOM 2250 C C . PRO A 1 291 ? -6.391 16.472 3.280 1.00 79.94 291 PRO A C 1
ATOM 2252 O O . PRO A 1 291 ? -7.536 16.087 3.499 1.00 79.94 291 PRO A O 1
ATOM 2255 N N . ASN A 1 292 ? -6.070 17.099 2.146 1.00 81.50 292 ASN A N 1
ATOM 2256 C CA . ASN A 1 292 ? -7.033 17.456 1.098 1.00 81.50 292 ASN A CA 1
ATOM 2257 C C . ASN A 1 292 ? -7.538 16.256 0.278 1.00 81.50 292 ASN A C 1
ATOM 2259 O O . ASN A 1 292 ? -8.389 16.424 -0.590 1.00 81.50 292 ASN A O 1
ATOM 2263 N N . SER A 1 293 ? -6.993 15.058 0.500 1.00 82.81 293 SER A N 1
ATOM 2264 C CA . SER A 1 293 ? -7.422 13.850 -0.206 1.00 82.81 293 SER A CA 1
ATOM 2265 C C . SER A 1 293 ? -8.684 13.215 0.390 1.00 82.81 293 SER A C 1
ATOM 2267 O O . SER A 1 293 ? -9.208 12.280 -0.211 1.00 82.81 293 SER A O 1
ATOM 2269 N N . PHE A 1 294 ? -9.156 13.663 1.559 1.00 88.56 294 PHE A N 1
ATOM 2270 C CA . PHE A 1 294 ? -10.386 13.170 2.182 1.00 88.56 294 PHE A CA 1
ATOM 2271 C C . PHE A 1 294 ? -11.608 13.968 1.724 1.00 88.56 294 PHE A C 1
ATOM 2273 O O . PHE A 1 294 ? -11.571 15.197 1.675 1.00 88.56 294 PHE A O 1
ATOM 2280 N N . ASN A 1 295 ? -12.717 13.271 1.473 1.00 91.19 295 ASN A N 1
ATOM 2281 C CA . ASN A 1 295 ? -14.017 13.912 1.306 1.00 91.19 295 ASN A CA 1
ATOM 2282 C C . ASN A 1 295 ? -14.655 14.166 2.675 1.00 91.19 295 ASN A C 1
ATOM 2284 O O . ASN A 1 295 ? -14.463 13.396 3.619 1.00 91.19 295 ASN A O 1
ATOM 2288 N N . LEU A 1 296 ? -15.452 15.228 2.764 1.00 90.88 296 LEU A N 1
ATOM 2289 C CA . LEU A 1 296 ? -16.295 15.502 3.922 1.00 90.88 296 LEU A CA 1
ATOM 2290 C C . LEU A 1 296 ? -17.674 14.884 3.718 1.00 90.88 296 LEU A C 1
ATOM 2292 O O . LEU A 1 296 ? -18.254 14.998 2.639 1.00 90.88 296 LEU A O 1
ATOM 2296 N N . LYS A 1 297 ? -18.215 14.298 4.784 1.00 92.31 297 LYS A N 1
ATOM 2297 C CA . LYS A 1 297 ? -19.613 13.879 4.865 1.00 92.31 297 LYS A CA 1
ATOM 2298 C C . LYS A 1 297 ? -20.287 14.493 6.083 1.00 92.31 297 LYS A C 1
ATOM 2300 O O . LYS A 1 297 ? -19.642 14.759 7.100 1.00 92.31 297 LYS A O 1
ATOM 2305 N N . GLU A 1 298 ? -21.589 14.704 5.967 1.00 90.75 298 GLU A N 1
ATOM 2306 C CA . GLU A 1 298 ? -22.442 15.084 7.086 1.00 90.75 298 GLU A CA 1
ATOM 2307 C C . GLU A 1 298 ? -22.999 13.825 7.745 1.00 90.75 298 GLU A C 1
ATOM 2309 O O . GLU A 1 298 ? -23.528 12.943 7.069 1.00 90.75 298 GLU A O 1
ATOM 2314 N N . ILE A 1 299 ? -22.878 13.747 9.067 1.00 87.38 299 ILE A N 1
ATOM 2315 C CA . ILE A 1 299 ? -23.441 12.673 9.879 1.00 87.38 299 ILE A CA 1
ATOM 2316 C C . ILE A 1 299 ? -24.502 13.246 10.818 1.00 87.38 299 ILE A C 1
ATOM 2318 O O . ILE A 1 299 ? -24.325 14.304 11.432 1.00 87.38 299 ILE A O 1
ATOM 2322 N N . GLN A 1 300 ? -25.623 12.538 10.923 1.00 82.44 300 GLN A N 1
ATOM 2323 C CA . GLN A 1 300 ? -26.686 12.877 11.858 1.00 82.44 300 GLN A CA 1
ATOM 2324 C C . GLN A 1 300 ? -26.340 12.288 13.226 1.00 82.44 300 GLN A C 1
ATOM 2326 O O . GLN A 1 300 ? -26.218 11.075 13.373 1.00 82.44 300 GLN A O 1
ATOM 2331 N N . THR A 1 301 ? -26.204 13.145 14.232 1.00 77.06 301 THR A N 1
ATOM 2332 C CA . THR A 1 301 ? -26.008 12.733 15.628 1.00 77.06 301 THR A CA 1
ATOM 2333 C C . THR A 1 301 ? -27.219 13.142 16.462 1.00 77.06 301 THR A C 1
ATOM 2335 O O . THR A 1 301 ? -28.001 14.004 16.048 1.00 77.06 301 THR A O 1
ATOM 2338 N N . ASP A 1 302 ? -27.349 12.591 17.668 1.00 72.00 302 ASP A N 1
ATOM 2339 C CA . ASP A 1 302 ? -28.406 12.973 18.619 1.00 72.00 302 ASP A CA 1
ATOM 2340 C C . ASP A 1 302 ? -28.368 14.468 18.997 1.00 72.00 302 ASP A C 1
ATOM 2342 O O . ASP A 1 302 ? -29.365 15.035 19.440 1.00 72.00 302 ASP A O 1
ATOM 2346 N N . GLN A 1 303 ? -27.227 15.130 18.775 1.00 69.00 303 GLN A N 1
ATOM 2347 C CA . GLN A 1 303 ? -26.998 16.551 19.045 1.00 69.00 303 GLN A CA 1
ATOM 2348 C C . GLN A 1 303 ? -27.046 17.427 17.774 1.00 69.00 303 GLN A C 1
ATOM 2350 O O . GLN A 1 303 ? -26.754 18.624 17.835 1.00 69.00 303 GLN A O 1
ATOM 2355 N N . GLY A 1 304 ? -27.420 16.853 16.623 1.00 78.81 304 GLY A N 1
ATOM 2356 C CA . GLY A 1 304 ? -27.547 17.540 15.334 1.00 78.81 304 GLY A CA 1
ATOM 2357 C C . GLY A 1 304 ? -26.537 17.085 14.276 1.00 78.81 304 GLY A C 1
ATOM 2358 O O . GLY A 1 304 ? -25.863 16.065 14.426 1.00 78.81 304 GLY A O 1
ATOM 2359 N N . LEU A 1 305 ? -26.454 17.843 13.179 1.00 83.75 305 LEU A N 1
ATOM 2360 C CA . LEU A 1 305 ? -25.540 17.571 12.065 1.00 83.75 305 LEU A CA 1
ATOM 2361 C C . LEU A 1 305 ? -24.087 17.883 12.454 1.00 83.75 305 LEU A C 1
ATOM 2363 O O . LEU A 1 305 ? -23.782 18.955 12.989 1.00 83.75 305 LEU A O 1
ATOM 2367 N N . ARG A 1 306 ? -23.187 16.942 12.165 1.00 84.75 306 ARG A N 1
ATOM 2368 C CA . ARG A 1 306 ? -21.733 17.065 12.348 1.00 84.75 306 ARG A CA 1
ATOM 2369 C C . ARG A 1 306 ? -21.003 16.658 11.073 1.00 84.75 306 ARG A C 1
ATOM 2371 O O . ARG A 1 306 ? -21.550 15.938 10.247 1.00 84.75 306 ARG A O 1
ATOM 2378 N N . PHE A 1 307 ? -19.757 17.103 10.934 1.00 89.38 307 PHE A N 1
ATOM 2379 C CA . PHE A 1 307 ? -18.886 16.692 9.835 1.00 89.38 307 PHE A CA 1
ATOM 2380 C C . PHE A 1 307 ? -17.976 15.540 10.263 1.00 89.38 307 PHE A C 1
ATOM 2382 O O . PHE A 1 307 ? -17.485 15.503 11.392 1.00 89.38 307 PHE A O 1
ATOM 2389 N N . ALA A 1 308 ? -17.741 14.618 9.337 1.00 90.69 308 ALA A N 1
ATOM 2390 C CA . ALA A 1 308 ? -16.781 13.530 9.459 1.00 90.69 308 ALA A CA 1
ATOM 2391 C C . ALA A 1 308 ? -16.012 13.380 8.141 1.00 90.69 308 ALA A C 1
ATOM 2393 O O . ALA A 1 308 ? -16.517 13.742 7.074 1.00 90.69 308 ALA A O 1
ATOM 2394 N N . LEU A 1 309 ? -14.796 12.834 8.198 1.00 92.19 309 LEU A N 1
ATOM 2395 C CA . LEU A 1 309 ? -14.104 12.402 6.984 1.00 92.19 309 LEU A CA 1
ATOM 2396 C C . LEU A 1 309 ? -14.736 11.105 6.461 1.00 92.19 309 LEU A C 1
ATOM 2398 O O . LEU A 1 309 ? -15.029 10.188 7.229 1.00 92.19 309 LEU A O 1
ATOM 2402 N N . GLU A 1 310 ? -14.949 11.021 5.151 1.00 91.75 310 GLU A N 1
ATOM 2403 C CA . GLU A 1 310 ? -15.440 9.810 4.495 1.00 91.75 310 GLU A CA 1
ATOM 2404 C C . GLU A 1 310 ? -14.330 8.748 4.460 1.00 91.75 310 GLU A C 1
ATOM 2406 O O . GLU A 1 310 ? -13.347 8.863 3.725 1.00 91.75 310 GLU A O 1
ATOM 2411 N N . VAL A 1 311 ? -14.479 7.717 5.291 1.00 91.06 311 VAL A N 1
ATOM 2412 C CA . VAL A 1 311 ? -13.542 6.595 5.425 1.00 91.06 311 VAL A CA 1
ATOM 2413 C C . VAL A 1 311 ? -14.319 5.288 5.562 1.00 91.06 311 VAL A C 1
ATOM 2415 O O . VAL A 1 311 ? -15.495 5.315 5.914 1.00 91.06 311 VAL A O 1
ATOM 2418 N N . SER A 1 312 ? -13.676 4.149 5.287 1.00 88.75 312 SER A N 1
ATOM 2419 C CA . SER A 1 312 ? -14.294 2.822 5.440 1.00 88.75 312 SER A CA 1
ATOM 2420 C C . SER A 1 312 ? -13.329 1.723 5.936 1.00 88.75 312 SER A C 1
ATOM 2422 O O . SER A 1 312 ? -13.244 0.660 5.312 1.00 88.75 312 SER A O 1
ATOM 2424 N N . PRO A 1 313 ? -12.517 1.958 6.988 1.00 81.88 313 PRO A N 1
ATOM 2425 C CA . PRO A 1 313 ? -11.496 1.000 7.423 1.00 81.88 313 PRO A CA 1
ATOM 2426 C C . PRO A 1 313 ? -12.069 -0.281 8.044 1.00 81.88 313 PRO A C 1
ATOM 2428 O O . PRO A 1 313 ? -11.382 -1.301 8.058 1.00 81.88 313 PRO A O 1
ATOM 2431 N N . THR A 1 314 ? -13.295 -0.245 8.577 1.00 80.56 314 THR A N 1
ATOM 2432 C CA . THR A 1 314 ? -13.913 -1.397 9.254 1.00 80.56 314 THR A CA 1
ATOM 2433 C C . THR A 1 314 ? -14.999 -2.073 8.420 1.00 80.56 314 THR A C 1
ATOM 2435 O O . THR A 1 314 ? -15.287 -3.249 8.640 1.00 80.56 314 THR A O 1
ATOM 2438 N N . GLY A 1 315 ? -15.598 -1.349 7.466 1.00 82.88 315 GLY A N 1
ATOM 2439 C CA . GLY A 1 315 ? -16.756 -1.811 6.698 1.00 82.88 315 GLY A CA 1
ATOM 2440 C C . GLY A 1 315 ? -18.070 -1.763 7.486 1.00 82.88 315 GLY A C 1
ATOM 2441 O O . GLY A 1 315 ? -19.094 -2.236 6.994 1.00 82.88 315 GLY A O 1
ATOM 2442 N N . ILE A 1 316 ? -18.051 -1.209 8.702 1.00 85.00 316 ILE A N 1
ATOM 2443 C CA . ILE A 1 316 ? -19.216 -0.999 9.559 1.00 85.00 316 ILE A CA 1
ATOM 2444 C C . ILE A 1 316 ? -19.454 0.506 9.622 1.00 85.00 316 ILE A C 1
ATOM 2446 O O . ILE A 1 316 ? -18.715 1.221 10.295 1.00 85.00 316 ILE A O 1
ATOM 2450 N N . GLU A 1 317 ? -20.514 0.976 8.962 1.00 88.69 317 GLU A N 1
ATOM 2451 C CA . GLU A 1 317 ? -20.826 2.405 8.782 1.00 88.69 317 GLU A CA 1
ATOM 2452 C C . GLU A 1 317 ? -20.724 3.203 10.088 1.00 88.69 317 GLU A C 1
ATOM 2454 O O . GLU A 1 317 ? -20.006 4.192 10.162 1.00 88.69 317 GLU A O 1
ATOM 2459 N N . SER A 1 318 ? -21.324 2.702 11.169 1.00 86.38 318 SER A N 1
ATOM 2460 C CA . SER A 1 318 ? -21.285 3.375 12.469 1.00 86.38 318 SER A CA 1
ATOM 2461 C C . SER A 1 318 ? -19.884 3.485 13.098 1.00 86.38 318 SER A C 1
ATOM 2463 O O . SER A 1 318 ? -19.679 4.375 13.925 1.00 86.38 318 SER A O 1
ATOM 2465 N N . LEU A 1 319 ? -18.961 2.560 12.818 1.00 88.50 319 LEU A N 1
ATOM 2466 C CA . LEU A 1 319 ? -17.570 2.650 13.284 1.00 88.50 319 LEU A CA 1
ATOM 2467 C C . LEU A 1 319 ? -16.757 3.558 12.372 1.00 88.50 319 LEU A C 1
ATOM 2469 O O . LEU A 1 319 ? -15.923 4.325 12.844 1.00 88.50 319 LEU A O 1
ATOM 2473 N N . ASP A 1 320 ? -17.019 3.472 11.076 1.00 91.25 320 ASP A N 1
ATOM 2474 C CA . ASP A 1 320 ? -16.355 4.275 10.064 1.00 91.25 320 ASP A CA 1
ATOM 2475 C C . ASP A 1 320 ? -16.727 5.764 10.205 1.00 91.25 320 ASP A C 1
ATOM 2477 O O . ASP A 1 320 ? -15.858 6.624 10.078 1.00 91.25 320 ASP A O 1
ATOM 2481 N N . ASP A 1 321 ? -17.972 6.080 10.578 1.00 91.94 321 ASP A N 1
ATOM 2482 C CA . ASP A 1 321 ? -18.411 7.421 10.992 1.00 91.94 321 ASP A CA 1
ATOM 2483 C C . ASP A 1 321 ? -17.645 7.915 12.218 1.00 91.94 321 ASP A C 1
ATOM 2485 O O . ASP A 1 321 ? -17.120 9.026 12.209 1.00 91.94 321 ASP A O 1
ATOM 2489 N N . LEU A 1 322 ? -17.531 7.076 13.255 1.00 90.56 322 LEU A N 1
ATOM 2490 C CA . LEU A 1 322 ? -16.804 7.411 14.479 1.00 90.56 322 LEU A CA 1
ATOM 2491 C C . LEU A 1 322 ? -15.334 7.732 14.179 1.00 90.56 322 LEU A C 1
ATOM 2493 O O . LEU A 1 322 ? -14.824 8.760 14.618 1.00 90.56 322 LEU A O 1
ATOM 2497 N N . ILE A 1 323 ? -14.661 6.879 13.403 1.00 91.38 323 ILE A N 1
ATOM 2498 C CA . ILE A 1 323 ? -13.271 7.096 12.982 1.00 91.38 323 ILE A CA 1
ATOM 2499 C C . ILE A 1 323 ? -13.168 8.373 12.141 1.00 91.38 323 ILE A C 1
ATOM 2501 O O . ILE A 1 323 ? -12.283 9.193 12.381 1.00 91.38 323 ILE A O 1
ATOM 2505 N N . GLY A 1 324 ? -14.093 8.576 11.200 1.00 92.00 324 GLY A N 1
ATOM 2506 C CA . GLY A 1 324 ? -14.168 9.777 10.372 1.00 92.00 324 GLY A CA 1
ATOM 2507 C C . GLY A 1 324 ? -14.324 11.065 11.184 1.00 92.00 324 GLY A C 1
ATOM 2508 O O . GLY A 1 324 ? -13.674 12.063 10.868 1.00 92.00 324 GLY A O 1
ATOM 2509 N N . SER A 1 325 ? -15.136 11.053 12.246 1.00 91.50 325 SER A N 1
ATOM 2510 C CA . SER A 1 325 ? -15.292 12.181 13.175 1.00 91.50 325 SER A CA 1
ATOM 2511 C C . SER A 1 325 ? -14.020 12.448 13.972 1.00 91.50 325 SER A C 1
ATOM 2513 O O . SER A 1 325 ? -13.617 13.602 14.104 1.00 91.50 325 SER A O 1
ATOM 2515 N N . ILE A 1 326 ? -13.348 11.401 14.461 1.00 91.19 326 ILE A N 1
ATOM 2516 C CA . ILE A 1 326 ? -12.080 11.548 15.191 1.00 91.19 326 ILE A CA 1
ATOM 2517 C C . ILE A 1 326 ? -11.006 12.157 14.282 1.00 91.19 326 ILE A C 1
ATOM 2519 O O . ILE A 1 326 ? -10.336 13.109 14.676 1.00 91.19 326 ILE A O 1
ATOM 2523 N N . LEU A 1 327 ? -10.869 11.660 13.048 1.00 90.69 327 LEU A N 1
ATOM 2524 C CA . LEU A 1 327 ? -9.924 12.216 12.075 1.00 90.69 327 LEU A CA 1
ATOM 2525 C C . LEU A 1 327 ? -10.262 13.671 11.724 1.00 90.69 327 LEU A C 1
ATOM 2527 O O . LEU A 1 327 ? -9.359 14.495 11.607 1.00 90.69 327 LEU A O 1
ATOM 2531 N N . TYR A 1 328 ? -11.551 14.002 11.596 1.00 90.75 328 TYR A N 1
ATOM 2532 C CA . TYR A 1 328 ? -11.991 15.376 11.360 1.00 90.75 328 TYR A CA 1
ATOM 2533 C C . TYR A 1 328 ? -11.582 16.318 12.501 1.00 90.75 328 TYR A C 1
ATOM 2535 O O . TYR A 1 328 ? -11.154 17.435 12.227 1.00 90.75 328 TYR A O 1
ATOM 2543 N N . LEU A 1 329 ? -11.671 15.868 13.758 1.00 88.12 329 LEU A N 1
ATOM 2544 C CA . LEU A 1 329 ? -11.231 16.646 14.922 1.00 88.12 329 LEU A CA 1
ATOM 2545 C C . LEU A 1 329 ? -9.704 16.809 14.971 1.00 88.12 329 LEU A C 1
ATOM 2547 O O . LEU A 1 329 ? -9.217 17.887 15.296 1.00 88.12 329 LEU A O 1
ATOM 2551 N N . LEU A 1 330 ? -8.949 15.759 14.633 1.00 86.88 330 LEU A N 1
ATOM 2552 C CA . LEU A 1 330 ? -7.483 15.777 14.686 1.00 86.88 330 LEU A CA 1
ATOM 2553 C C . LEU A 1 330 ? -6.837 16.620 13.579 1.00 86.88 330 LEU A C 1
ATOM 2555 O O . LEU A 1 330 ? -5.742 17.136 13.782 1.00 86.88 330 LEU A O 1
ATOM 2559 N N . LYS A 1 331 ? -7.488 16.770 12.417 1.00 84.25 331 LYS A N 1
ATOM 2560 C CA . LYS A 1 331 ? -6.875 17.379 11.220 1.00 84.25 331 LYS A CA 1
ATOM 2561 C C . LYS A 1 331 ? -6.385 18.817 11.419 1.00 84.25 331 LYS A C 1
ATOM 2563 O O . LYS A 1 331 ? -5.440 19.226 10.752 1.00 84.25 331 LYS A O 1
ATOM 2568 N N . ASP A 1 332 ? -7.034 19.562 12.314 1.00 75.19 332 ASP A N 1
ATOM 2569 C CA . ASP A 1 332 ? -6.733 20.968 12.607 1.00 75.19 332 ASP A CA 1
ATOM 2570 C C . ASP A 1 332 ? -6.116 21.155 14.011 1.00 75.19 332 ASP A C 1
ATOM 2572 O O . ASP A 1 332 ? -5.923 22.289 14.455 1.00 75.19 332 ASP A O 1
ATOM 2576 N N . ASP A 1 333 ? -5.822 20.067 14.737 1.00 78.50 333 ASP A N 1
ATOM 2577 C CA . ASP A 1 333 ? -5.323 20.148 16.110 1.00 78.50 333 ASP A CA 1
ATOM 2578 C C . ASP A 1 333 ? -3.808 20.450 16.152 1.00 78.50 333 ASP A C 1
ATOM 2580 O O . ASP A 1 333 ? -3.010 19.719 15.563 1.00 78.50 333 ASP A O 1
ATOM 2584 N N . PRO A 1 334 ? -3.359 21.490 16.882 1.00 75.56 334 PRO A N 1
ATOM 2585 C CA . PRO A 1 334 ? -1.944 21.868 16.940 1.00 75.56 334 PRO A CA 1
ATOM 2586 C C . PRO A 1 334 ? -1.064 20.876 17.720 1.00 75.56 334 PRO A C 1
ATOM 2588 O O . PRO A 1 334 ? 0.164 20.958 17.646 1.00 75.56 334 PRO A O 1
ATOM 2591 N N . ASN A 1 335 ? -1.663 19.962 18.489 1.00 73.88 335 ASN A N 1
ATOM 2592 C CA . ASN A 1 335 ? -0.966 18.906 19.221 1.00 73.88 335 ASN A CA 1
ATOM 2593 C C . ASN A 1 335 ? -0.967 17.572 18.468 1.00 73.88 335 ASN A C 1
ATOM 2595 O O . ASN A 1 335 ? -0.288 16.645 18.918 1.00 73.88 335 ASN A O 1
ATOM 2599 N N . PHE A 1 336 ? -1.670 17.467 17.335 1.00 72.75 336 PHE A N 1
ATOM 2600 C CA . PHE A 1 336 ? -1.607 16.300 16.468 1.00 72.75 336 PHE A CA 1
ATOM 2601 C C . PHE A 1 336 ? -0.199 16.175 15.881 1.00 72.75 336 PHE A C 1
ATOM 2603 O O . PHE A 1 336 ? 0.210 16.891 14.965 1.00 72.75 336 PHE A O 1
ATOM 2610 N N . LYS A 1 337 ? 0.581 15.259 16.455 1.00 63.06 337 LYS A N 1
ATOM 2611 C CA . LYS A 1 337 ? 1.965 15.013 16.056 1.00 63.06 337 LYS A CA 1
ATOM 2612 C C . LYS A 1 337 ? 2.031 13.699 15.307 1.00 63.06 337 LYS A C 1
ATOM 2614 O O . LYS A 1 337 ? 2.199 12.641 15.909 1.00 63.06 337 LYS A O 1
ATOM 2619 N N . TYR A 1 338 ? 1.960 13.771 13.984 1.00 59.66 338 TYR A N 1
ATOM 2620 C CA . TYR A 1 338 ? 2.517 12.713 13.151 1.00 59.66 338 TYR A CA 1
ATOM 2621 C C . TYR A 1 338 ? 4.034 12.923 13.058 1.00 59.66 338 TYR A C 1
ATOM 2623 O O . TYR A 1 338 ? 4.488 14.065 13.000 1.00 59.66 338 TYR A O 1
ATOM 2631 N N . SER A 1 339 ? 4.836 11.858 13.091 1.00 45.72 339 SER A N 1
ATOM 2632 C CA . SER A 1 339 ? 6.302 11.851 13.328 1.00 45.72 339 SER A CA 1
ATOM 2633 C C . SER A 1 339 ? 7.199 12.626 12.346 1.00 45.72 339 SER A C 1
ATOM 2635 O O . SER A 1 339 ? 8.412 12.435 12.361 1.00 45.72 339 SER A O 1
ATOM 2637 N N . LEU A 1 340 ? 6.667 13.546 11.543 1.00 40.22 340 LEU A N 1
ATOM 2638 C CA . LEU A 1 340 ? 7.438 14.509 10.757 1.00 40.22 340 LEU A CA 1
ATOM 2639 C C . LEU A 1 340 ? 7.111 15.977 11.065 1.00 40.22 340 LEU A C 1
ATOM 2641 O O . LEU A 1 340 ? 7.431 16.843 10.254 1.00 40.22 340 LEU A O 1
ATOM 2645 N N . SER A 1 341 ? 6.584 16.320 12.247 1.00 34.66 341 SER A N 1
ATOM 2646 C CA . SER A 1 341 ? 6.569 17.721 12.712 1.00 34.66 341 SER A CA 1
ATOM 2647 C C . SER A 1 341 ? 7.987 18.226 13.076 1.00 34.66 341 SER A C 1
ATOM 2649 O O . SER A 1 341 ? 8.280 18.557 14.223 1.00 34.66 341 SER A O 1
ATOM 2651 N N . LEU A 1 342 ? 8.871 18.245 12.075 1.00 33.41 342 LEU A N 1
ATOM 2652 C CA . LEU A 1 342 ? 10.084 19.052 11.934 1.00 33.41 342 LEU A CA 1
ATOM 2653 C C . LEU A 1 342 ? 10.141 19.679 10.518 1.00 33.41 342 LEU A C 1
ATOM 2655 O O . LEU A 1 342 ? 11.218 19.995 10.028 1.00 33.41 342 LEU A O 1
ATOM 2659 N N . ILE A 1 343 ? 8.997 19.899 9.852 1.00 32.12 343 ILE A N 1
ATOM 2660 C CA . ILE A 1 343 ? 8.915 20.692 8.602 1.00 32.12 343 ILE A CA 1
ATOM 2661 C C . ILE A 1 343 ? 8.499 22.140 8.921 1.00 32.12 343 ILE A C 1
ATOM 2663 O O . ILE A 1 343 ? 7.611 22.721 8.309 1.00 32.12 343 ILE A O 1
ATOM 2667 N N . HIS A 1 344 ? 9.159 22.728 9.916 1.00 31.55 344 HIS A N 1
ATOM 2668 C CA . HIS A 1 344 ? 9.260 24.177 10.070 1.00 31.55 344 HIS A CA 1
ATOM 2669 C C . HIS A 1 344 ? 10.697 24.522 10.475 1.00 31.55 344 HIS A C 1
ATOM 2671 O O . HIS A 1 344 ? 10.978 24.739 11.653 1.00 31.55 344 HIS A O 1
ATOM 2677 N N . ILE A 1 345 ? 11.592 24.536 9.481 1.00 30.70 345 ILE A N 1
ATOM 2678 C CA . ILE A 1 345 ? 12.776 25.407 9.407 1.00 30.70 345 ILE A CA 1
ATOM 2679 C C . ILE A 1 345 ? 12.852 25.939 7.980 1.00 30.70 345 ILE A C 1
ATOM 2681 O O . ILE A 1 345 ? 12.754 25.101 7.053 1.00 30.70 345 ILE A O 1
#

Secondary structure (DSSP, 8-state):
-PEEEEEEE-BS-SHHHHHHHTTGGGGHHHHTTEEEEE-TTTS---HHHHHTSPTT-EEEEEEESBEEEHHHHHHHHHHHHHEEEEEEESHHHHH-HHHHGGGGS-HHHHHHHHHTS-TT---SS-----TT-PPEEEEEEPGGGTS---EEE-SSSPPHHHHHHHHHHHHHHHS---TT-EEEEEGGGG-GGGTSS-TTTTT----TTTBEE-S--HHHHTTPPP--TT-B-SS--TTHHHHHHHHHH-SS--HHHHHHHHHHHHHHTT----TT-EETTSHHHHHHH-GGGSPEEEEEETTEEEEEE---SSS-HHHHHHHHHHHHHHTT-TT---TTTT---

Foldseek 3Di:
DAAAEEEDEAPAPCVQVVLQCVCPPVCVVVVVNHDYQYDVVPDVRDPVSLVPAQFQCHAEYEYEAWAFFPVSLVVLVSSNRRYPAYEDFECCQVPVPPVQVPVVDFPVVVQCCPFPVDPPDPDPDTDDDDPPDTHTDRHTGHSVVRDPHFKYFYDNHRHNVSVVVQSVLVCCLPDQADPQWDQQDFCLVQQPCNVPVDCLVVLHQACRQFATDRDPNVQNVVPHGHLRLREGHPDGHPSVLSNVVSLVPPPADDLVRLVSLVSSLCRHSVNDLDPRMQGCLSLLSCLVPPVVVWDWDWDQHPVGIDIFTQDCSPVDVSVSRVNRSSSVNLSPHPSSDDPPVPPPD

Mean predicted aligned error: 10.78 Å

pLDDT: mean 87.0, std 11.42, range [30.7, 98.56]

Solvent-accessible surface area (backbone atoms only — not comparable to full-atom values): 19392 Å² total; per-residue (Å²): 128,56,44,37,29,33,46,45,83,42,56,62,86,59,47,42,63,50,24,53,58,69,37,58,77,74,38,54,75,55,52,70,48,43,36,78,68,30,28,75,94,81,41,92,51,50,72,65,63,56,68,74,47,54,75,46,65,27,51,39,25,37,36,34,21,25,24,46,28,49,56,31,50,50,48,53,52,49,45,57,47,28,17,68,33,33,31,23,40,12,30,28,14,64,70,23,45,81,69,37,60,58,61,81,50,58,58,67,55,55,50,41,48,68,42,63,63,39,89,84,66,84,64,95,78,62,63,76,90,70,81,97,57,72,53,68,42,86,50,61,41,37,43,65,83,76,42,89,61,34,28,38,38,57,32,90,44,30,53,36,69,56,50,52,50,51,52,53,49,54,48,58,55,76,42,93,65,62,91,59,53,35,40,84,35,18,35,46,81,75,34,81,37,62,84,56,84,33,51,51,80,75,69,42,88,42,38,27,25,53,10,14,16,55,74,89,48,57,47,57,75,74,76,40,60,40,52,22,70,57,29,69,31,81,36,76,30,94,60,38,63,47,47,49,52,52,58,73,67,58,86,70,79,50,73,69,53,47,52,51,53,50,50,24,50,33,34,34,67,56,56,73,94,50,89,78,57,50,43,54,81,39,63,66,55,26,48,71,79,44,56,84,76,55,50,81,39,81,44,86,47,100,90,42,83,41,71,22,35,65,59,64,92,74,78,42,67,76,58,16,48,50,52,10,32,52,51,51,60,44,73,79,40,93,78,63,75,60,100,65,87,73,82,82,126